Protein AF-A0A938UB90-F1 (afdb_monomer)

pLDDT: mean 94.39, std 7.4, range [37.78, 98.81]

Secondary structure (DSSP, 8-state):
----HHHHHHHHHHHHHHHHHHHHHHHHHHHHHTT------HHHHHHHHHHHHHHHHHHHHHHHHSHHHHHHHTTBHHHHHHHHHHIIIIIIHHHHHHHHHHHHHHHSEE--HHHHHHHHHHHHHHHHHHHHHHHHHHHTTPBSS-SS--GGGHHHHHHHHHHHHHHHHHHHHHHHHHHHHHHHSEE--S-TT---SGGGGS-SSPPTTS-SSPPP--S-TT-TT--

Mean predicted aligned error: 4.45 Å

Radius of gyration: 21.63 Å; Cα contacts (8 Å, |Δi|>4): 281; chains: 1; bounding box: 46×40×61 Å

Foldseek 3Di:
DPDDPVVLVVQLVVLVVVLVVVVVVLVVVVVVPVVDDDDPFLLVLLVVQLSVLLVVLSVLSNLCSDPVSVVQLPQALSCVLSVCSNCCSHVVSNVLSVLQVCLCQAQQFHFDRVLSVVLSVLLSQLSCQQRVLSNVRSVVRHGPPDPDDDPVSVVSNVSNVVSPVSNVVSVCSSVCRSVCRSPDGDGDFLAPPLFQDLSSVAGRHADPVNDPDDDDDPDDRPPSDDD

Sequence (227 aa):
SGQSDLASLIFSFLTFLVAVPSAIKVFNWVATLYKGSIEVEPPLLFSLTFIFLFSIGGLTGLFQGALALDVHLHDTYWIVGHFHYVIFGGTGFAIFGALHYWLPKMFGRMYRKKISYLAWAVIFVGFNTLYFPMLILGWEGMPRRYYDYLAPFHTLQLISTIGSWILIAGLILMFVNLFYSIFKGERVGDNPWGGATLEWQIPSPPIRENFEKIPTVTRGPYDYGCS

Solvent-accessible surface area (backbone atoms only — not comparable to full-atom values): 12039 Å² total; per-residue (Å²): 126,100,65,55,68,68,58,53,53,53,52,26,53,54,52,53,54,59,50,54,66,52,50,54,51,54,52,52,58,54,53,67,57,58,94,50,91,82,76,92,44,61,31,52,54,27,42,52,47,14,56,53,33,26,50,55,13,54,56,51,44,52,46,59,31,35,66,83,48,23,76,65,32,56,71,12,23,27,54,55,18,30,50,41,24,38,47,46,32,18,57,44,25,43,48,52,11,46,49,58,61,45,41,33,42,70,55,16,18,40,55,61,61,73,56,42,51,52,17,49,53,36,29,55,51,10,46,48,41,24,36,52,37,29,37,53,41,5,72,75,56,39,60,54,97,60,97,71,80,61,76,89,54,46,66,46,51,49,46,18,52,54,10,46,55,40,23,52,52,12,49,49,50,38,50,52,42,50,60,49,12,64,80,70,28,53,78,44,67,41,47,86,77,71,58,61,42,74,80,36,78,30,56,28,43,60,56,97,75,58,53,100,59,90,80,82,85,86,70,59,69,80,58,83,80,85,129

Structure (mmCIF, N/CA/C/O backbone):
data_AF-A0A938UB90-F1
#
_entry.id   AF-A0A938UB90-F1
#
loop_
_atom_site.group_PDB
_atom_site.id
_atom_site.type_symbol
_atom_site.label_atom_id
_atom_site.label_alt_id
_atom_site.label_comp_id
_atom_site.label_asym_id
_atom_site.label_entity_id
_atom_site.label_seq_id
_atom_site.pdbx_PDB_ins_code
_atom_site.Cartn_x
_atom_site.Cartn_y
_atom_site.Cartn_z
_atom_site.occupancy
_atom_site.B_iso_or_equiv
_atom_site.auth_seq_id
_atom_site.auth_comp_id
_atom_site.auth_asym_id
_atom_site.auth_atom_id
_atom_site.pdbx_PDB_model_num
ATOM 1 N N . SER A 1 1 ? 9.219 13.927 -24.952 1.00 59.47 1 SER A N 1
ATOM 2 C CA . SER A 1 1 ? 8.417 15.072 -25.444 1.00 59.47 1 SER A CA 1
ATOM 3 C C . SER A 1 1 ? 9.384 16.176 -25.849 1.00 59.47 1 SER A C 1
ATOM 5 O O . SER A 1 1 ? 10.405 16.308 -25.197 1.00 59.47 1 SER A O 1
ATOM 7 N N . GLY A 1 2 ? 9.142 16.927 -26.930 1.00 79.44 2 GLY A N 1
ATOM 8 C CA . GLY A 1 2 ? 10.068 17.965 -27.435 1.00 79.44 2 GLY A CA 1
ATOM 9 C C . GLY A 1 2 ? 10.162 19.230 -26.565 1.00 79.44 2 GLY A C 1
ATOM 10 O O . GLY A 1 2 ? 10.113 20.335 -27.092 1.00 79.44 2 GLY A O 1
ATOM 11 N N . GLN A 1 3 ? 10.197 19.078 -25.240 1.00 86.12 3 GLN A N 1
ATOM 12 C CA . GLN A 1 3 ? 10.371 20.171 -24.282 1.00 86.12 3 GLN A CA 1
ATOM 13 C C . GLN A 1 3 ? 11.854 20.538 -24.155 1.00 86.12 3 GLN A C 1
ATOM 15 O O . GLN A 1 3 ? 12.723 19.746 -24.506 1.00 86.12 3 GLN A O 1
ATOM 20 N N . SER A 1 4 ? 12.144 21.742 -23.656 1.00 92.75 4 SER A N 1
ATOM 21 C CA . SER A 1 4 ? 13.526 22.184 -23.461 1.00 92.75 4 SER A CA 1
ATOM 22 C C . SER A 1 4 ? 14.226 21.403 -22.344 1.00 92.75 4 SER A C 1
ATOM 24 O O . SER A 1 4 ? 13.598 20.969 -21.372 1.00 92.75 4 SER A O 1
ATOM 26 N N . ASP A 1 5 ? 15.549 21.285 -22.446 1.00 88.75 5 ASP A N 1
ATOM 27 C CA . ASP A 1 5 ? 16.372 20.614 -21.431 1.00 88.75 5 ASP A CA 1
ATOM 28 C C . ASP A 1 5 ? 16.233 21.282 -20.060 1.00 88.75 5 ASP A C 1
ATOM 30 O O . ASP A 1 5 ? 16.112 20.607 -19.040 1.00 88.75 5 ASP A O 1
ATOM 34 N N . LEU A 1 6 ? 16.160 22.618 -20.032 1.00 92.19 6 LEU A N 1
ATOM 35 C CA . LEU A 1 6 ? 15.956 23.378 -18.800 1.00 92.19 6 LEU A CA 1
ATOM 36 C C . LEU A 1 6 ? 14.627 23.020 -18.125 1.00 92.19 6 LEU A C 1
ATOM 38 O O . LEU A 1 6 ? 14.593 22.823 -16.912 1.00 92.19 6 LEU A O 1
ATOM 42 N N . ALA A 1 7 ? 13.540 22.915 -18.896 1.00 91.50 7 ALA A N 1
ATOM 43 C CA . ALA A 1 7 ? 12.250 22.509 -18.348 1.00 91.50 7 ALA A CA 1
ATOM 44 C C . ALA A 1 7 ? 12.331 21.088 -17.776 1.00 91.50 7 ALA A C 1
ATOM 46 O O . ALA A 1 7 ? 11.912 20.860 -16.642 1.00 91.50 7 ALA A O 1
ATOM 47 N N . SER A 1 8 ? 12.942 20.161 -18.516 1.00 88.62 8 SER A N 1
ATOM 48 C CA . SER A 1 8 ? 13.123 18.770 -18.084 1.00 88.62 8 SER A CA 1
ATOM 49 C C . SER A 1 8 ? 13.920 18.672 -16.778 1.00 88.62 8 SER A C 1
ATOM 51 O O . SER A 1 8 ? 13.525 17.941 -15.868 1.00 88.62 8 SER A O 1
ATOM 53 N N . LEU A 1 9 ? 14.995 19.454 -16.637 1.00 91.12 9 LEU A N 1
ATOM 54 C CA . LEU A 1 9 ? 15.796 19.524 -15.410 1.00 91.12 9 LEU A CA 1
ATOM 55 C C . LEU A 1 9 ? 15.000 20.077 -14.223 1.00 91.12 9 LEU A C 1
ATOM 57 O O . LEU A 1 9 ? 15.079 19.522 -13.126 1.00 91.12 9 LEU A O 1
ATOM 61 N N . ILE A 1 10 ? 14.210 21.135 -14.432 1.00 93.38 10 ILE A N 1
ATOM 62 C CA . ILE A 1 10 ? 13.365 21.716 -13.378 1.00 93.38 10 ILE A CA 1
ATOM 63 C C . ILE A 1 10 ? 12.321 20.698 -12.911 1.00 93.38 10 ILE A C 1
ATOM 65 O O . ILE A 1 10 ? 12.174 20.486 -11.707 1.00 93.38 10 ILE A O 1
ATOM 69 N N . PHE A 1 11 ? 11.620 20.040 -13.838 1.00 92.12 11 PHE A N 1
ATOM 70 C CA . PHE A 1 11 ? 10.627 19.027 -13.482 1.00 92.12 11 PHE A CA 1
ATOM 71 C C . PHE A 1 11 ? 11.261 17.837 -12.764 1.00 92.12 11 PHE A C 1
ATOM 73 O O . PHE A 1 11 ? 10.751 17.442 -11.719 1.00 92.12 11 PHE A O 1
ATOM 80 N N . SER A 1 12 ? 12.399 17.332 -13.249 1.00 91.81 12 SER A N 1
ATOM 81 C CA . SER A 1 12 ? 13.149 16.269 -12.570 1.00 91.81 12 SER A CA 1
ATOM 82 C C . SER A 1 12 ? 13.489 16.659 -11.129 1.00 91.81 12 SER A C 1
ATOM 84 O O . SER A 1 12 ? 13.161 15.924 -10.196 1.00 91.81 12 SER A O 1
ATOM 86 N N . PHE A 1 13 ? 14.052 17.854 -10.918 1.00 92.38 13 PHE A N 1
ATOM 87 C CA . PHE A 1 13 ? 14.392 18.345 -9.582 1.00 92.38 13 PHE A CA 1
ATOM 88 C C . PHE A 1 13 ? 13.170 18.419 -8.652 1.00 92.38 13 PHE A C 1
ATOM 90 O O . PHE A 1 13 ? 13.219 17.931 -7.519 1.00 92.38 13 PHE A O 1
ATOM 97 N N . LEU A 1 14 ? 12.056 18.980 -9.133 1.00 94.06 14 LEU A N 1
ATOM 98 C CA . LEU A 1 14 ? 10.811 19.058 -8.364 1.00 94.06 14 LEU A CA 1
ATOM 99 C C . LEU A 1 14 ? 10.261 17.666 -8.022 1.00 94.06 14 LEU A C 1
ATOM 101 O O . LEU A 1 14 ? 9.808 17.455 -6.896 1.00 94.06 14 LEU A O 1
ATOM 105 N N . THR A 1 15 ? 10.343 16.702 -8.942 1.00 91.88 15 THR A N 1
ATOM 106 C CA . THR A 1 15 ? 9.936 15.311 -8.700 1.00 91.88 15 THR A CA 1
ATOM 107 C C . THR A 1 15 ? 10.765 14.662 -7.591 1.00 91.88 15 THR A C 1
ATOM 109 O O . THR A 1 15 ? 10.195 14.025 -6.704 1.00 91.88 15 THR A O 1
ATOM 112 N N . PHE A 1 16 ? 12.085 14.870 -7.568 1.00 91.94 16 PHE A N 1
ATOM 113 C CA . PHE A 1 16 ? 12.930 14.384 -6.471 1.00 91.94 16 PHE A CA 1
ATOM 114 C C . PHE A 1 16 ? 12.581 15.034 -5.128 1.00 91.94 16 PHE A C 1
ATOM 116 O O . PHE A 1 16 ? 12.585 14.359 -4.097 1.00 91.94 16 PHE A O 1
ATOM 123 N N . LEU A 1 17 ? 12.223 16.320 -5.123 1.00 93.44 17 LEU A N 1
ATOM 124 C CA . LEU A 1 17 ? 11.866 17.034 -3.896 1.00 93.44 17 LEU A CA 1
ATOM 125 C C . LEU A 1 17 ? 10.623 16.436 -3.216 1.00 93.44 17 LEU A C 1
ATOM 127 O O . LEU A 1 17 ? 10.578 16.367 -1.989 1.00 93.44 17 LEU A O 1
ATOM 131 N N . VAL A 1 18 ? 9.656 15.915 -3.982 1.00 94.00 18 VAL A N 1
ATOM 132 C CA . VAL A 1 18 ? 8.460 15.227 -3.446 1.00 94.00 18 VAL A CA 1
ATOM 133 C C . VAL A 1 18 ? 8.817 13.977 -2.620 1.00 94.00 18 VAL A C 1
ATOM 135 O O . VAL A 1 18 ? 8.082 13.607 -1.693 1.00 94.00 18 VAL A O 1
ATOM 138 N N . ALA A 1 19 ? 9.960 13.342 -2.891 1.00 92.44 19 ALA A N 1
ATOM 139 C CA . ALA A 1 19 ? 10.403 12.169 -2.141 1.00 92.44 19 ALA A CA 1
ATOM 140 C C . ALA A 1 19 ? 10.785 12.506 -0.688 1.00 92.44 19 ALA A C 1
ATOM 142 O O . ALA A 1 19 ? 10.564 11.683 0.201 1.00 92.44 19 ALA A O 1
ATOM 143 N N . VAL A 1 20 ? 11.288 13.718 -0.414 1.00 94.31 20 VAL A N 1
ATOM 144 C CA . VAL A 1 20 ? 11.783 14.103 0.921 1.00 94.31 20 VAL A CA 1
ATOM 145 C C . VAL A 1 20 ? 10.656 14.158 1.967 1.00 94.31 20 VAL A C 1
ATOM 147 O O . VAL A 1 20 ? 10.754 13.440 2.967 1.00 94.31 20 VAL A O 1
ATOM 150 N N . PRO A 1 21 ? 9.543 14.900 1.771 1.00 95.44 21 PRO A N 1
ATOM 151 C CA . PRO A 1 21 ? 8.425 14.879 2.717 1.00 95.44 21 PRO A CA 1
ATOM 152 C C . PRO A 1 21 ? 7.799 13.490 2.879 1.00 95.44 21 PRO A C 1
ATOM 154 O O . PRO A 1 21 ? 7.331 13.140 3.963 1.00 95.44 21 PRO A O 1
ATOM 157 N N . SER A 1 22 ? 7.789 12.691 1.810 1.00 93.69 22 SER A N 1
ATOM 158 C CA . SER A 1 22 ? 7.247 11.330 1.831 1.00 93.69 22 SER A CA 1
ATOM 159 C C . SER A 1 22 ? 8.095 10.405 2.707 1.00 93.69 22 SER A C 1
ATOM 161 O O . SER A 1 22 ? 7.548 9.688 3.545 1.00 93.69 22 SER A O 1
ATOM 163 N N . ALA A 1 23 ? 9.423 10.483 2.591 1.00 93.31 23 ALA A N 1
ATOM 164 C CA . ALA A 1 23 ? 10.348 9.738 3.439 1.00 93.31 23 ALA A CA 1
ATOM 165 C C . ALA A 1 23 ? 10.205 10.127 4.919 1.00 93.31 23 ALA A C 1
ATOM 167 O O . ALA A 1 23 ? 10.127 9.247 5.773 1.00 93.31 23 ALA A O 1
ATOM 168 N N . ILE A 1 24 ? 10.081 11.427 5.225 1.00 96.62 24 ILE A N 1
ATOM 169 C CA . ILE A 1 24 ? 9.856 11.907 6.601 1.00 96.62 24 ILE A CA 1
ATOM 170 C C . ILE A 1 24 ? 8.602 11.261 7.209 1.00 96.62 24 ILE A C 1
ATOM 172 O O . ILE A 1 24 ? 8.643 10.797 8.347 1.00 96.62 24 ILE A O 1
ATOM 176 N N . LYS A 1 25 ? 7.496 11.172 6.454 1.00 94.88 25 LYS A N 1
ATOM 177 C CA . LYS A 1 25 ? 6.271 10.502 6.926 1.00 94.88 25 LYS A CA 1
ATOM 178 C C . LYS A 1 25 ? 6.501 9.020 7.219 1.00 94.88 25 LYS A C 1
ATOM 180 O O . LYS A 1 25 ? 6.105 8.557 8.285 1.00 94.88 25 LYS A O 1
ATOM 185 N N . VAL A 1 26 ? 7.177 8.305 6.317 1.00 95.06 26 VAL A N 1
ATOM 186 C CA . VAL A 1 26 ? 7.509 6.883 6.502 1.00 95.06 26 VAL A CA 1
ATOM 187 C C . VAL A 1 26 ? 8.342 6.667 7.765 1.00 95.06 26 VAL A C 1
ATOM 189 O O . VAL A 1 26 ? 7.988 5.821 8.586 1.00 95.06 26 VAL A O 1
ATOM 192 N N . PHE A 1 27 ? 9.391 7.465 7.974 1.00 95.19 27 PHE A N 1
ATOM 193 C CA . PHE A 1 27 ? 10.213 7.369 9.181 1.00 95.19 27 PHE A CA 1
ATOM 194 C C . PHE A 1 27 ? 9.435 7.710 10.450 1.00 95.19 27 PHE A C 1
ATOM 196 O O . PHE A 1 27 ? 9.586 7.007 11.445 1.00 95.19 27 PHE A O 1
ATOM 203 N N . ASN A 1 28 ? 8.566 8.722 10.415 1.00 96.31 28 ASN A N 1
ATOM 204 C CA . ASN A 1 28 ? 7.720 9.062 11.558 1.00 96.31 28 ASN A CA 1
ATOM 205 C C . ASN A 1 28 ? 6.774 7.910 11.930 1.00 96.31 28 ASN A C 1
ATOM 207 O O . ASN A 1 28 ? 6.676 7.581 13.109 1.00 96.31 28 ASN A O 1
ATOM 211 N N . TRP A 1 29 ? 6.130 7.255 10.956 1.00 95.19 29 TRP A N 1
ATOM 212 C CA . TRP A 1 29 ? 5.260 6.101 11.227 1.00 95.19 29 TRP A CA 1
ATOM 213 C C . TRP A 1 29 ? 6.028 4.911 11.807 1.00 95.19 29 TRP A C 1
ATOM 215 O O . TRP A 1 29 ? 5.565 4.288 12.760 1.00 95.19 29 TRP A O 1
ATOM 225 N N . VAL A 1 30 ? 7.219 4.613 11.278 1.00 94.75 30 VAL A N 1
ATOM 226 C CA . VAL A 1 30 ? 8.083 3.558 11.834 1.00 94.75 30 VAL A CA 1
ATOM 227 C C . VAL A 1 30 ? 8.541 3.922 13.250 1.00 94.75 30 VAL A C 1
ATOM 229 O O . VAL A 1 30 ? 8.522 3.073 14.140 1.00 94.75 30 VAL A O 1
ATOM 232 N N . ALA A 1 31 ? 8.890 5.187 13.493 1.00 94.81 31 ALA A N 1
ATOM 233 C CA . ALA A 1 31 ? 9.275 5.675 14.814 1.00 94.81 31 ALA A CA 1
ATOM 234 C C . ALA A 1 31 ? 8.125 5.592 15.831 1.00 94.81 31 ALA A C 1
ATOM 236 O O . ALA A 1 31 ? 8.387 5.312 16.996 1.00 94.81 31 ALA A O 1
ATOM 237 N N . THR A 1 32 ? 6.862 5.753 15.415 1.00 92.69 32 THR A N 1
ATOM 238 C CA . THR A 1 32 ? 5.693 5.539 16.292 1.00 92.69 32 THR A CA 1
ATOM 239 C C . THR A 1 32 ? 5.617 4.105 16.827 1.00 92.69 32 THR A C 1
ATOM 241 O O . THR A 1 32 ? 5.160 3.889 17.945 1.00 92.69 32 THR A O 1
ATOM 244 N N . LEU A 1 33 ? 6.078 3.119 16.054 1.00 93.38 33 LEU A N 1
ATOM 245 C CA . LEU A 1 33 ? 6.102 1.713 16.470 1.00 93.38 33 LEU A CA 1
ATOM 246 C C . LEU A 1 33 ? 7.333 1.373 17.325 1.00 93.38 33 LEU A C 1
ATOM 248 O O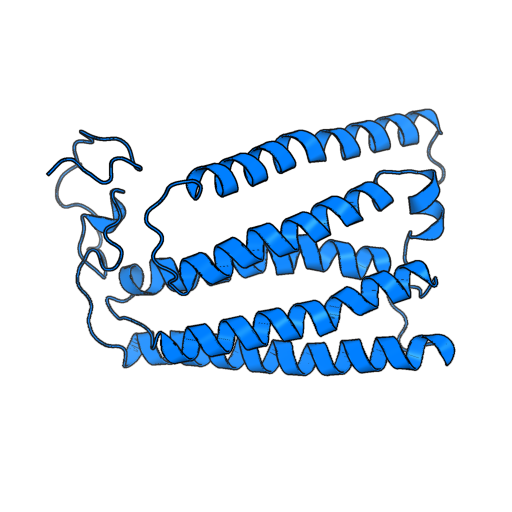 . LEU A 1 33 ? 7.340 0.374 18.047 1.00 93.38 33 LEU A O 1
ATOM 252 N N . TYR A 1 34 ? 8.390 2.184 17.253 1.00 93.38 34 TYR A N 1
ATOM 253 C CA . TYR A 1 34 ? 9.630 1.942 17.980 1.00 93.38 34 TYR A CA 1
ATOM 254 C C . TYR A 1 34 ? 9.415 2.057 19.494 1.00 93.38 34 TYR A C 1
ATOM 256 O O . TYR A 1 34 ? 8.936 3.072 19.989 1.00 93.38 34 TYR A O 1
ATOM 264 N N . LYS A 1 35 ? 9.802 1.008 20.235 1.00 91.69 35 LYS A N 1
ATOM 265 C CA . LYS A 1 35 ? 9.564 0.860 21.687 1.00 91.69 35 LYS A CA 1
ATOM 266 C C . LYS A 1 35 ? 8.078 0.865 22.096 1.00 91.69 35 LYS A C 1
ATOM 268 O O . LYS A 1 35 ? 7.784 1.023 23.278 1.00 91.69 35 LYS A O 1
ATOM 273 N N . GLY A 1 36 ? 7.154 0.667 21.154 1.00 88.38 36 GLY A N 1
ATOM 274 C CA . GLY A 1 36 ? 5.734 0.491 21.454 1.00 88.38 36 GLY A CA 1
ATOM 275 C C . GLY A 1 36 ? 5.405 -0.909 21.985 1.00 88.38 36 GLY A C 1
ATOM 276 O O . GLY A 1 36 ? 6.143 -1.867 21.753 1.00 88.38 36 GLY A O 1
ATOM 277 N N . SER A 1 37 ? 4.259 -1.036 22.659 1.00 90.38 37 SER A N 1
ATOM 278 C CA . SER A 1 37 ? 3.613 -2.329 22.914 1.00 90.38 37 SER A CA 1
ATOM 279 C C . SER A 1 37 ? 2.676 -2.631 21.748 1.00 90.38 37 SER A C 1
ATOM 281 O O . SER A 1 37 ? 1.655 -1.965 21.591 1.00 90.38 37 SER A O 1
ATOM 283 N N . ILE A 1 38 ? 3.056 -3.575 20.886 1.00 92.94 38 ILE A N 1
ATOM 284 C CA . ILE A 1 38 ? 2.403 -3.779 19.589 1.00 92.94 38 ILE A CA 1
ATOM 285 C C . ILE A 1 38 ? 1.461 -4.981 19.640 1.00 92.94 38 ILE A C 1
ATOM 287 O O . ILE A 1 38 ? 1.901 -6.119 19.805 1.00 92.94 38 ILE A O 1
ATOM 291 N N . GLU A 1 39 ? 0.178 -4.735 19.386 1.00 93.00 39 GLU A N 1
ATOM 292 C CA . GLU A 1 39 ? -0.792 -5.780 19.067 1.00 93.00 39 GLU A CA 1
ATOM 293 C C . GLU A 1 39 ? -0.870 -5.969 17.549 1.00 93.00 39 GLU A C 1
ATOM 295 O O . GLU A 1 39 ? -1.277 -5.075 16.802 1.00 93.00 39 GLU A O 1
ATOM 300 N N . VAL A 1 40 ? -0.455 -7.143 17.071 1.00 95.56 40 VAL A N 1
ATOM 301 C CA . VAL A 1 40 ? -0.385 -7.448 15.635 1.00 95.56 40 VAL A CA 1
ATOM 302 C C . VAL A 1 40 ? -1.749 -7.890 15.119 1.00 95.56 40 VAL A C 1
ATOM 304 O O . VAL A 1 40 ? -1.968 -9.053 14.802 1.00 95.56 40 VAL A O 1
ATOM 307 N N . GLU A 1 41 ? -2.672 -6.939 15.043 1.00 97.25 41 GLU A N 1
ATOM 308 C CA . GLU A 1 41 ? -4.018 -7.134 14.507 1.00 97.25 41 GLU A CA 1
ATOM 309 C C . GLU A 1 41 ? -4.082 -6.848 12.993 1.00 97.25 41 GLU A C 1
ATOM 311 O O . GLU A 1 41 ? -3.220 -6.144 12.453 1.00 97.25 41 GLU A O 1
ATOM 316 N N . PRO A 1 42 ? -5.106 -7.340 12.263 1.00 98.00 42 PRO A N 1
ATOM 317 C CA . PRO A 1 42 ? -5.194 -7.155 10.815 1.00 98.00 42 PRO A CA 1
ATOM 318 C C . PRO A 1 42 ? -5.060 -5.701 10.320 1.00 98.00 42 PRO A C 1
ATOM 320 O O . PRO A 1 42 ? -4.337 -5.505 9.343 1.00 98.00 42 PRO A O 1
ATOM 323 N N . PRO A 1 43 ? -5.644 -4.666 10.967 1.00 97.94 43 PRO A N 1
ATOM 324 C CA . PRO A 1 43 ? -5.448 -3.278 10.544 1.00 97.94 43 PRO A CA 1
ATOM 325 C C . PRO A 1 43 ? -3.974 -2.855 10.530 1.00 97.94 43 PRO A C 1
ATOM 327 O O . PRO A 1 43 ? -3.523 -2.191 9.590 1.00 97.94 43 PRO A O 1
ATOM 330 N N . LEU A 1 44 ? -3.207 -3.276 11.542 1.00 97.75 44 LEU A N 1
ATOM 331 C CA . LEU A 1 44 ? -1.782 -2.984 11.628 1.00 97.75 44 LEU A CA 1
ATOM 332 C C . LEU A 1 44 ? -1.005 -3.728 10.541 1.00 97.75 44 LEU A C 1
ATOM 334 O O . LEU A 1 44 ? -0.145 -3.127 9.909 1.00 97.75 44 LEU A O 1
ATOM 338 N N . LEU A 1 45 ? -1.323 -4.995 10.263 1.00 98.00 45 LEU A N 1
ATOM 339 C CA . LEU A 1 45 ? -0.649 -5.759 9.206 1.00 98.00 45 LEU A CA 1
ATOM 340 C C . LEU A 1 45 ? -0.805 -5.121 7.821 1.00 98.00 45 LEU A C 1
ATOM 342 O O . LEU A 1 45 ? 0.179 -4.983 7.088 1.00 98.00 45 LEU A O 1
ATOM 346 N N . PHE A 1 46 ? -2.015 -4.674 7.476 1.00 98.31 46 PHE A N 1
ATOM 347 C CA . PHE A 1 46 ? -2.245 -3.918 6.243 1.00 98.31 46 PHE A CA 1
ATOM 348 C C . PHE A 1 46 ? -1.491 -2.578 6.248 1.00 98.31 46 PHE A C 1
ATOM 350 O O . PHE A 1 46 ? -0.910 -2.216 5.229 1.00 98.31 46 PHE A O 1
ATOM 357 N N . SER A 1 47 ? -1.410 -1.890 7.392 1.00 97.81 47 SER A N 1
ATOM 358 C CA . SER A 1 47 ? -0.660 -0.629 7.533 1.00 97.81 47 SER A CA 1
ATOM 359 C C . SER A 1 47 ? 0.860 -0.814 7.407 1.00 97.81 47 SER A C 1
ATOM 361 O O . SER A 1 47 ? 1.537 -0.027 6.750 1.00 97.81 47 SER A O 1
ATOM 363 N N . LEU A 1 48 ? 1.415 -1.885 7.976 1.00 97.75 48 LEU A N 1
ATOM 364 C CA . LEU A 1 48 ? 2.826 -2.250 7.823 1.00 97.75 48 LEU A CA 1
ATOM 365 C C . LEU A 1 48 ? 3.147 -2.626 6.378 1.00 97.75 48 LEU A C 1
ATOM 367 O O . LEU A 1 48 ? 4.186 -2.247 5.842 1.00 97.75 48 LEU A O 1
ATOM 371 N N . THR A 1 49 ? 2.224 -3.334 5.730 1.00 98.19 49 THR A N 1
ATOM 372 C CA . THR A 1 49 ? 2.360 -3.690 4.317 1.00 98.19 49 THR A CA 1
ATOM 373 C C . THR A 1 49 ? 2.299 -2.457 3.426 1.00 98.19 49 THR A C 1
ATOM 375 O O . THR A 1 49 ? 3.108 -2.343 2.512 1.00 98.19 49 THR A O 1
ATOM 378 N N . PHE A 1 50 ? 1.412 -1.508 3.736 1.00 97.56 50 PHE A N 1
ATOM 379 C CA . PHE A 1 50 ? 1.401 -0.185 3.122 1.00 97.56 50 PHE A CA 1
ATOM 380 C C . PHE A 1 50 ? 2.784 0.471 3.213 1.00 97.56 50 PHE A C 1
ATOM 382 O O . PHE A 1 50 ? 3.346 0.821 2.180 1.00 97.56 50 PHE A O 1
ATOM 389 N N . ILE A 1 51 ? 3.369 0.578 4.414 1.00 97.31 51 ILE A N 1
ATOM 390 C CA . ILE A 1 51 ? 4.694 1.194 4.604 1.00 97.31 51 ILE A CA 1
ATOM 391 C C . ILE A 1 51 ? 5.752 0.487 3.746 1.00 97.31 51 ILE A C 1
ATOM 393 O O . ILE A 1 51 ? 6.540 1.144 3.061 1.00 97.31 51 ILE A O 1
ATOM 397 N N . PHE A 1 52 ? 5.754 -0.845 3.750 1.00 97.56 52 PHE A N 1
ATOM 398 C CA . PHE A 1 52 ? 6.715 -1.651 3.003 1.00 97.56 52 PHE A CA 1
ATOM 399 C C . PHE A 1 52 ? 6.583 -1.476 1.481 1.00 97.56 52 PHE A C 1
ATOM 401 O O . PHE A 1 52 ? 7.550 -1.111 0.810 1.00 97.56 52 PHE A O 1
ATOM 408 N N . LEU A 1 53 ? 5.386 -1.687 0.927 1.00 98.06 53 LEU A N 1
ATOM 409 C CA . LEU A 1 53 ? 5.144 -1.608 -0.517 1.00 98.06 53 LEU A CA 1
ATOM 410 C C . LEU A 1 53 ? 5.274 -0.175 -1.034 1.00 98.06 53 LEU A C 1
ATOM 412 O O . LEU A 1 53 ? 5.872 0.044 -2.088 1.00 98.06 53 LEU A O 1
ATOM 416 N N . PHE A 1 54 ? 4.786 0.808 -0.276 1.00 96.88 54 PHE A N 1
ATOM 417 C CA . PHE A 1 54 ? 4.938 2.217 -0.620 1.00 96.88 54 PHE A CA 1
ATOM 418 C C . PHE A 1 54 ? 6.411 2.638 -0.639 1.00 96.88 54 PHE A C 1
ATOM 420 O O . PHE A 1 54 ? 6.791 3.441 -1.483 1.00 96.88 54 PHE A O 1
ATOM 427 N N . SER A 1 55 ? 7.262 2.066 0.221 1.00 96.69 55 SER A N 1
ATOM 428 C CA . SER A 1 55 ? 8.708 2.332 0.194 1.00 96.69 55 SER A CA 1
ATOM 429 C C . SER A 1 55 ? 9.372 1.798 -1.081 1.00 96.69 55 SER A C 1
ATOM 431 O O . SER A 1 55 ? 10.182 2.499 -1.688 1.00 96.69 55 SER A O 1
ATOM 433 N N . ILE A 1 56 ? 8.985 0.603 -1.546 1.00 97.44 56 ILE A N 1
ATOM 434 C CA . ILE A 1 56 ? 9.434 0.057 -2.844 1.00 97.44 56 ILE A CA 1
ATOM 435 C C . ILE A 1 56 ? 8.923 0.934 -4.000 1.00 97.44 56 ILE A C 1
ATOM 437 O O . ILE A 1 56 ? 9.673 1.272 -4.920 1.00 97.44 56 ILE A O 1
ATOM 441 N N . GLY A 1 57 ? 7.658 1.355 -3.937 1.00 96.50 57 GLY A N 1
ATOM 442 C CA . GLY A 1 57 ? 7.064 2.289 -4.892 1.00 96.50 57 GLY A CA 1
ATOM 443 C C . GLY A 1 57 ? 7.811 3.624 -4.940 1.00 96.50 57 GLY A C 1
ATOM 444 O O . GLY A 1 57 ? 8.192 4.082 -6.011 1.00 96.50 57 GLY A O 1
ATOM 445 N N . GLY A 1 58 ? 8.107 4.214 -3.783 1.00 94.94 58 GLY A N 1
ATOM 446 C CA . GLY A 1 58 ? 8.881 5.449 -3.673 1.00 94.94 58 GLY A CA 1
ATOM 447 C C . GLY A 1 58 ? 10.275 5.313 -4.280 1.00 94.94 58 GLY A C 1
ATOM 448 O O . GLY A 1 58 ? 10.672 6.159 -5.078 1.00 94.94 58 GLY A O 1
ATOM 449 N N . LEU A 1 59 ? 10.982 4.217 -3.980 1.00 94.88 59 LEU A N 1
ATOM 450 C CA . LEU A 1 59 ? 12.307 3.942 -4.540 1.00 94.88 59 LEU A CA 1
ATOM 451 C C . LEU A 1 59 ? 12.271 3.821 -6.069 1.00 94.88 59 LEU A C 1
ATOM 453 O O . LEU A 1 59 ? 13.062 4.463 -6.752 1.00 94.88 59 LEU A O 1
ATOM 457 N N . THR A 1 60 ? 11.335 3.045 -6.619 1.00 96.25 60 THR A N 1
ATOM 458 C CA . THR A 1 60 ? 11.189 2.881 -8.080 1.00 96.25 60 THR A CA 1
ATOM 459 C C . THR A 1 60 ? 10.759 4.173 -8.784 1.00 96.25 60 THR A C 1
ATOM 461 O O . THR A 1 60 ? 11.093 4.377 -9.951 1.00 96.25 60 THR A O 1
ATOM 464 N N . GLY A 1 61 ? 10.087 5.085 -8.074 1.00 94.00 61 GLY A N 1
ATOM 465 C CA . GLY A 1 61 ? 9.720 6.408 -8.586 1.00 94.00 61 GLY A CA 1
ATOM 466 C C . GLY A 1 61 ? 10.919 7.328 -8.797 1.00 94.00 61 GLY A C 1
ATOM 467 O O . GLY A 1 61 ? 10.926 8.117 -9.739 1.00 94.00 61 GLY A O 1
ATOM 468 N N . LEU A 1 62 ? 11.979 7.181 -7.995 1.00 93.75 62 LEU A N 1
ATOM 469 C CA . LEU A 1 62 ? 13.222 7.941 -8.179 1.00 93.75 62 LEU A CA 1
ATOM 470 C C . LEU A 1 62 ? 13.880 7.649 -9.534 1.00 93.75 62 LEU A C 1
ATOM 472 O O . LEU A 1 62 ? 14.474 8.541 -10.132 1.00 93.75 62 LEU A O 1
ATOM 476 N N . PHE A 1 63 ? 13.727 6.426 -10.050 1.00 93.81 63 PHE A N 1
ATOM 477 C CA . PHE A 1 63 ? 14.238 6.045 -11.368 1.00 93.81 63 PHE A CA 1
ATOM 478 C C . PHE A 1 63 ? 13.490 6.786 -12.483 1.00 93.81 63 PHE A C 1
ATOM 480 O O . PHE A 1 63 ? 14.107 7.180 -13.461 1.00 93.81 63 PHE A O 1
ATOM 487 N N . GLN A 1 64 ? 12.188 7.035 -12.317 1.00 91.12 64 GLN A N 1
ATOM 488 C CA . GLN A 1 64 ? 11.387 7.822 -13.268 1.00 91.12 64 GLN A CA 1
ATOM 489 C C . GLN A 1 64 ? 11.637 9.329 -13.124 1.00 91.12 64 GLN A C 1
ATOM 491 O O . GLN A 1 64 ? 11.533 10.079 -14.087 1.00 91.12 64 GLN A O 1
ATOM 496 N N . GLY A 1 65 ? 12.005 9.791 -11.924 1.00 89.56 65 GLY A N 1
ATOM 497 C CA . GLY A 1 65 ? 12.449 11.170 -11.708 1.00 89.56 65 GLY A CA 1
ATOM 498 C C . GLY A 1 65 ? 13.805 11.471 -12.355 1.00 89.56 65 GLY A C 1
ATOM 499 O O . GLY A 1 65 ? 14.080 12.620 -12.702 1.00 89.56 65 GLY A O 1
ATOM 500 N N . ALA A 1 66 ? 14.653 10.456 -12.544 1.00 93.31 66 ALA A N 1
ATOM 501 C CA . ALA A 1 66 ? 15.950 10.580 -13.199 1.00 93.31 66 ALA A CA 1
ATOM 502 C C . ALA A 1 66 ? 15.800 10.561 -14.727 1.00 93.31 66 ALA A C 1
ATOM 504 O O . ALA A 1 66 ? 15.594 9.504 -15.318 1.00 93.31 66 ALA A O 1
ATOM 505 N N . LEU A 1 67 ? 16.001 11.712 -15.379 1.00 89.12 67 LEU A N 1
ATOM 506 C CA . LEU A 1 67 ? 15.829 11.873 -16.834 1.00 89.12 67 LEU A CA 1
ATOM 507 C C . LEU A 1 67 ? 16.545 10.799 -17.668 1.00 89.12 67 LEU A C 1
ATOM 509 O O . LEU A 1 67 ? 15.966 10.262 -18.605 1.00 89.12 67 LEU A O 1
ATOM 513 N N . ALA A 1 68 ? 17.789 10.459 -17.317 1.00 90.50 68 ALA A N 1
ATOM 514 C CA . ALA A 1 68 ? 18.576 9.470 -18.056 1.00 90.50 68 ALA A CA 1
ATOM 515 C C . ALA A 1 68 ? 17.973 8.056 -17.998 1.00 90.50 68 ALA A C 1
ATOM 517 O O . ALA A 1 68 ? 18.085 7.301 -18.959 1.00 90.50 68 ALA A O 1
ATOM 518 N N . LEU A 1 69 ? 17.337 7.702 -16.879 1.00 92.50 69 LEU A N 1
ATOM 519 C CA . LEU A 1 69 ? 16.695 6.402 -16.699 1.00 92.50 69 LEU A CA 1
ATOM 520 C C . LEU A 1 69 ? 15.273 6.402 -17.259 1.00 92.50 69 LEU A C 1
ATOM 522 O O . LEU A 1 69 ? 14.873 5.407 -17.862 1.00 92.50 69 LEU A O 1
ATOM 526 N N . ASP A 1 70 ? 14.536 7.509 -17.124 1.00 91.69 70 ASP A N 1
ATOM 527 C CA . ASP A 1 70 ? 13.189 7.621 -17.687 1.00 91.69 70 ASP A CA 1
ATOM 528 C C . ASP A 1 70 ? 13.215 7.394 -19.198 1.00 91.69 70 ASP A C 1
ATOM 530 O O . ASP A 1 70 ? 12.402 6.632 -19.687 1.00 91.69 70 ASP A O 1
ATOM 534 N N . VAL A 1 71 ? 14.213 7.887 -19.941 1.00 91.12 71 VAL A N 1
ATOM 535 C CA . VAL A 1 71 ? 14.325 7.615 -21.393 1.00 91.12 71 VAL A CA 1
ATOM 536 C C . VAL A 1 71 ? 14.278 6.115 -21.737 1.00 91.12 71 VAL A C 1
ATOM 538 O O . VAL A 1 71 ? 13.731 5.749 -22.776 1.00 91.12 71 VAL A O 1
ATOM 541 N N . HIS A 1 72 ? 14.823 5.243 -20.885 1.00 92.94 72 HIS A N 1
ATOM 542 C CA . HIS A 1 72 ? 14.803 3.791 -21.094 1.00 92.94 72 HIS A CA 1
ATOM 543 C C . HIS A 1 72 ? 13.572 3.100 -20.507 1.00 92.94 72 HIS A C 1
ATOM 545 O O . HIS A 1 72 ? 13.122 2.088 -21.039 1.00 92.94 72 HIS A O 1
ATOM 551 N N . LEU A 1 73 ? 13.040 3.624 -19.406 1.00 96.12 73 LEU A N 1
ATOM 552 C CA . LEU A 1 73 ? 11.945 3.007 -18.656 1.00 96.12 73 LEU A CA 1
ATOM 553 C C . LEU A 1 73 ? 10.572 3.584 -19.033 1.00 96.12 73 LEU A C 1
ATOM 555 O O . LEU A 1 73 ? 9.536 3.052 -18.621 1.00 96.12 73 LEU A O 1
ATOM 559 N N . HIS A 1 74 ? 10.551 4.661 -19.818 1.00 95.75 74 HIS A N 1
ATOM 560 C CA . HIS A 1 74 ? 9.331 5.309 -20.253 1.00 95.75 74 HIS A CA 1
ATOM 561 C C . HIS A 1 74 ? 8.503 4.362 -21.113 1.00 95.75 74 HIS A C 1
ATOM 563 O O . HIS A 1 74 ? 9.023 3.643 -21.961 1.00 95.75 74 HIS A O 1
ATOM 569 N N . ASP A 1 75 ? 7.189 4.372 -20.902 1.00 95.25 75 ASP A N 1
ATOM 570 C CA . ASP A 1 75 ? 6.247 3.499 -21.606 1.00 95.25 75 ASP A CA 1
ATOM 571 C C . ASP A 1 75 ? 6.553 1.988 -21.523 1.00 95.25 75 ASP A C 1
ATOM 573 O O . ASP A 1 75 ? 5.972 1.194 -22.267 1.00 95.25 75 ASP A O 1
ATOM 577 N N . THR A 1 76 ? 7.363 1.546 -20.557 1.00 97.81 76 THR A N 1
ATOM 578 C CA . THR A 1 76 ? 7.556 0.120 -20.272 1.00 97.81 76 THR A CA 1
ATOM 579 C C . THR A 1 76 ? 6.701 -0.348 -19.097 1.00 97.81 76 THR A C 1
ATOM 581 O O . THR A 1 76 ? 6.023 0.429 -18.406 1.00 97.81 76 THR A O 1
ATOM 584 N N . TYR A 1 77 ? 6.736 -1.654 -18.842 1.00 97.81 77 TYR A N 1
ATOM 585 C CA . TYR A 1 77 ? 6.157 -2.261 -17.646 1.00 97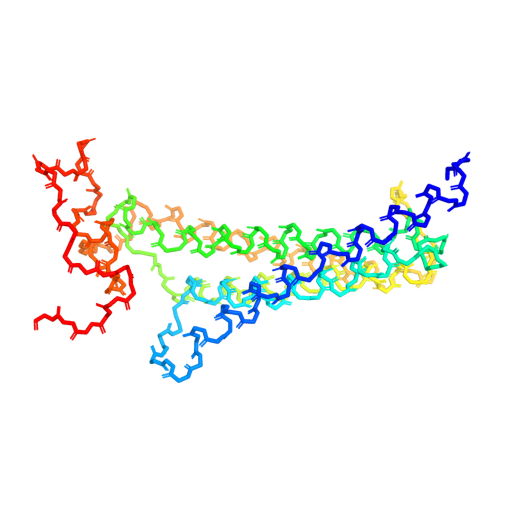.81 77 TYR A CA 1
ATOM 586 C C . TYR A 1 77 ? 6.749 -1.713 -16.330 1.00 97.81 77 TYR A C 1
ATOM 588 O O . TYR A 1 77 ? 6.122 -1.880 -15.283 1.00 97.81 77 TYR A O 1
ATOM 596 N N . TRP A 1 78 ? 7.862 -0.964 -16.361 1.00 98.19 78 TRP A N 1
ATOM 597 C CA . TRP A 1 78 ? 8.439 -0.314 -15.178 1.00 98.19 78 TRP A CA 1
ATOM 598 C C . TRP A 1 78 ? 7.464 0.702 -14.587 1.00 98.19 78 TRP A C 1
ATOM 600 O O . TRP A 1 78 ? 7.209 0.695 -13.381 1.00 98.19 78 TRP A O 1
ATOM 610 N N . ILE A 1 79 ? 6.850 1.527 -15.446 1.00 97.50 79 ILE A N 1
ATOM 611 C CA . ILE A 1 79 ? 5.822 2.488 -15.028 1.00 97.50 79 ILE A CA 1
ATOM 612 C C . ILE A 1 79 ? 4.625 1.757 -14.424 1.00 97.50 79 ILE A C 1
ATOM 614 O O . ILE A 1 79 ? 4.081 2.196 -13.411 1.00 97.50 79 ILE A O 1
ATOM 618 N N . VAL A 1 80 ? 4.222 0.636 -15.028 1.00 97.75 80 VAL A N 1
ATOM 619 C CA . VAL A 1 80 ? 3.093 -0.168 -14.546 1.00 97.75 80 VAL A CA 1
ATOM 620 C C . VAL A 1 80 ? 3.396 -0.718 -13.153 1.00 97.75 80 VAL A C 1
ATOM 622 O O . VAL A 1 80 ? 2.601 -0.493 -12.242 1.00 97.75 80 VAL A O 1
ATOM 625 N N . GLY A 1 81 ? 4.546 -1.368 -12.962 1.00 97.81 81 GLY A N 1
ATOM 626 C CA . GLY A 1 81 ? 4.971 -1.892 -11.664 1.00 97.81 81 GLY A CA 1
ATOM 627 C C . GLY A 1 81 ? 5.052 -0.791 -10.605 1.00 97.81 81 GLY A C 1
ATOM 628 O O . GLY A 1 81 ? 4.369 -0.875 -9.585 1.00 97.81 81 GLY A O 1
ATOM 629 N N . HIS A 1 82 ? 5.802 0.281 -10.876 1.00 97.81 82 HIS A N 1
ATOM 630 C CA . HIS A 1 82 ? 5.952 1.422 -9.967 1.00 97.81 82 HIS A CA 1
ATOM 631 C C . HIS A 1 82 ? 4.600 1.987 -9.512 1.00 97.81 82 HIS A C 1
ATOM 633 O O . HIS A 1 82 ? 4.331 2.085 -8.312 1.00 97.81 82 HIS A O 1
ATOM 639 N N . PHE A 1 83 ? 3.728 2.325 -10.467 1.00 97.31 83 PHE A N 1
ATOM 640 C CA . PHE A 1 83 ? 2.442 2.944 -10.165 1.00 97.31 83 PHE A CA 1
ATOM 641 C C . PHE A 1 83 ? 1.563 2.035 -9.303 1.00 97.31 83 PHE A C 1
ATOM 643 O O . PHE A 1 83 ? 0.918 2.509 -8.368 1.00 97.31 83 PHE A O 1
ATOM 650 N N . HIS A 1 84 ? 1.566 0.724 -9.556 1.00 98.31 84 HIS A N 1
ATOM 651 C CA . HIS A 1 84 ? 0.795 -0.213 -8.742 1.00 98.31 84 HIS A CA 1
ATOM 652 C C . HIS A 1 84 ? 1.390 -0.405 -7.344 1.00 98.31 84 HIS A C 1
ATOM 654 O O . HIS A 1 84 ? 0.613 -0.509 -6.395 1.00 98.31 84 HIS A O 1
ATOM 660 N N . TYR A 1 85 ? 2.716 -0.365 -7.169 1.00 98.25 85 TYR A N 1
ATOM 661 C CA . TYR A 1 85 ? 3.340 -0.323 -5.837 1.00 98.25 85 TYR A CA 1
ATOM 662 C C . TYR A 1 85 ? 2.926 0.921 -5.038 1.00 98.25 85 TYR A C 1
ATOM 664 O O . TYR A 1 85 ? 2.659 0.812 -3.842 1.00 98.25 85 TYR A O 1
ATOM 672 N N . VAL A 1 86 ? 2.802 2.085 -5.684 1.00 96.75 86 VAL A N 1
ATOM 673 C CA . VAL A 1 86 ? 2.416 3.338 -5.011 1.00 96.75 86 VAL A CA 1
ATOM 674 C C . VAL A 1 86 ? 0.909 3.436 -4.760 1.00 96.75 86 VAL A C 1
ATOM 676 O O . VAL A 1 86 ? 0.497 3.780 -3.656 1.00 96.75 86 VAL A O 1
ATOM 679 N N . ILE A 1 87 ? 0.062 3.144 -5.749 1.00 96.06 87 ILE A N 1
ATOM 680 C CA . ILE A 1 87 ? -1.391 3.337 -5.626 1.00 96.06 87 ILE A CA 1
ATOM 681 C C . ILE A 1 87 ? -2.063 2.131 -4.986 1.00 96.06 87 ILE A C 1
ATOM 683 O O . ILE A 1 87 ? -2.748 2.272 -3.976 1.00 96.06 87 ILE A O 1
ATOM 687 N N . PHE A 1 88 ? -1.878 0.936 -5.544 1.00 95.38 88 PHE A N 1
ATOM 688 C CA . PHE A 1 88 ? -2.520 -0.252 -4.990 1.00 95.38 88 PHE A CA 1
ATOM 689 C C . PHE A 1 88 ? -1.781 -0.719 -3.731 1.00 95.38 88 PHE A C 1
ATOM 691 O O . PHE A 1 88 ? -2.407 -0.874 -2.686 1.00 95.38 88 PHE A O 1
ATOM 698 N N . GLY A 1 89 ? -0.455 -0.871 -3.807 1.00 92.81 89 GLY A N 1
ATOM 699 C CA . GLY A 1 89 ? 0.408 -1.213 -2.674 1.00 92.81 89 GLY A CA 1
ATOM 700 C C . GLY A 1 89 ? 0.401 -0.151 -1.572 1.00 92.81 89 GLY A C 1
ATOM 701 O O . GLY A 1 89 ? 0.482 -0.492 -0.395 1.00 92.81 89 GLY A O 1
ATOM 702 N N . GLY A 1 90 ? 0.235 1.121 -1.945 1.00 93.38 90 GLY A N 1
ATOM 703 C CA . GLY A 1 90 ? 0.076 2.225 -1.011 1.00 93.38 90 GLY A CA 1
ATOM 704 C C . GLY A 1 90 ? -1.381 2.421 -0.571 1.00 93.38 90 GLY A C 1
ATOM 705 O O . GLY A 1 90 ? -1.859 1.832 0.401 1.00 93.38 90 GLY A O 1
ATOM 706 N N . THR A 1 91 ? -2.110 3.270 -1.296 1.00 94.25 91 THR A N 1
ATOM 707 C CA . THR A 1 91 ? -3.496 3.650 -0.971 1.00 94.25 91 THR A CA 1
ATOM 708 C C . THR A 1 91 ? -4.433 2.448 -0.816 1.00 94.25 91 THR A C 1
ATOM 710 O O . THR A 1 91 ? -5.252 2.443 0.100 1.00 94.25 91 THR A O 1
ATOM 713 N N . GLY A 1 92 ? -4.307 1.413 -1.650 1.00 97.31 92 GLY A N 1
ATOM 714 C CA . GLY A 1 92 ? -5.138 0.207 -1.556 1.00 97.31 92 GLY A CA 1
ATOM 715 C C . GLY A 1 92 ? -4.980 -0.521 -0.218 1.00 97.31 92 GLY A C 1
ATOM 716 O O . GLY A 1 92 ? -5.970 -0.745 0.478 1.00 97.31 92 GLY A O 1
ATOM 717 N N . PHE A 1 93 ? -3.747 -0.818 0.204 1.00 98.06 93 PHE A N 1
ATOM 718 C CA . PHE A 1 93 ? -3.498 -1.453 1.506 1.00 98.06 93 PHE A CA 1
ATOM 719 C C . PHE A 1 93 ? -3.877 -0.553 2.685 1.00 98.06 93 PHE A C 1
ATOM 721 O O . PHE A 1 93 ? -4.409 -1.057 3.675 1.00 98.06 93 PHE A O 1
ATOM 728 N N . ALA A 1 94 ? -3.690 0.766 2.576 1.00 97.31 94 ALA A N 1
ATOM 729 C CA . ALA A 1 94 ? -4.174 1.703 3.590 1.00 97.31 94 ALA A CA 1
ATOM 730 C C . ALA A 1 94 ? -5.708 1.640 3.734 1.00 97.31 94 ALA A C 1
ATOM 732 O O . ALA A 1 94 ? -6.220 1.584 4.852 1.00 97.31 94 ALA A O 1
ATOM 733 N N . ILE A 1 95 ? -6.445 1.562 2.618 1.00 98.31 95 ILE A N 1
ATOM 734 C CA . ILE A 1 95 ? -7.902 1.363 2.620 1.00 98.31 95 ILE A CA 1
ATOM 735 C C . ILE A 1 95 ? -8.267 0.005 3.227 1.00 98.31 95 ILE A C 1
ATOM 737 O O . ILE A 1 95 ? -9.210 -0.075 4.008 1.00 98.31 95 ILE A O 1
ATOM 741 N N . PHE A 1 96 ? -7.532 -1.067 2.930 1.00 98.50 96 PHE A N 1
ATOM 742 C CA . PHE A 1 96 ? -7.804 -2.373 3.539 1.00 98.50 96 PHE A CA 1
ATOM 743 C C . PHE A 1 96 ? -7.592 -2.346 5.055 1.00 98.50 96 PHE A C 1
ATOM 745 O O . PHE A 1 96 ? -8.434 -2.862 5.792 1.00 98.50 96 PHE A O 1
ATOM 752 N N . GLY A 1 97 ? -6.533 -1.690 5.534 1.00 98.44 97 GLY A N 1
ATOM 753 C CA . GLY A 1 97 ? -6.318 -1.449 6.962 1.00 98.44 97 GLY A CA 1
ATOM 754 C C . GLY A 1 97 ? -7.459 -0.644 7.584 1.00 98.44 97 GLY A C 1
ATOM 755 O O . GLY A 1 97 ? -8.016 -1.060 8.599 1.00 98.44 97 GLY A O 1
ATOM 756 N N . ALA A 1 98 ? -7.877 0.439 6.926 1.00 98.31 98 ALA A N 1
ATOM 757 C CA . ALA A 1 98 ? -9.000 1.281 7.333 1.00 98.31 98 ALA A CA 1
ATOM 758 C C . ALA A 1 98 ? -10.327 0.510 7.422 1.00 98.31 98 ALA A C 1
ATOM 760 O O . ALA A 1 98 ? -11.053 0.639 8.407 1.00 98.31 98 ALA A O 1
ATOM 761 N N . LEU A 1 99 ? -10.635 -0.330 6.428 1.00 98.38 99 LEU A N 1
ATOM 762 C CA . LEU A 1 99 ? -11.835 -1.167 6.431 1.00 98.38 99 LEU A CA 1
ATOM 763 C C . LEU A 1 99 ? -11.846 -2.104 7.639 1.00 98.38 99 LEU A C 1
ATOM 765 O O . LEU A 1 99 ? -12.865 -2.207 8.314 1.00 98.38 99 LEU A O 1
ATOM 769 N N . HIS A 1 100 ? -10.721 -2.747 7.957 1.00 98.50 100 HIS A N 1
ATOM 770 C CA . HIS A 1 100 ? -10.633 -3.595 9.147 1.00 98.50 100 HIS A CA 1
ATOM 771 C C . HIS A 1 100 ? -10.700 -2.770 10.442 1.00 98.50 100 HIS A C 1
ATOM 773 O O . HIS A 1 100 ? -11.357 -3.181 11.394 1.00 98.50 100 HIS A O 1
ATOM 779 N N . TYR A 1 101 ? -10.077 -1.593 10.486 1.00 98.19 101 TYR A N 1
ATOM 780 C CA . TYR A 1 101 ? -10.076 -0.748 11.680 1.00 98.19 101 TYR A CA 1
ATOM 781 C C . TYR A 1 101 ? -11.478 -0.223 12.019 1.00 98.19 101 TYR A C 1
ATOM 783 O O . TYR A 1 101 ? -11.922 -0.337 13.161 1.00 98.19 101 TYR A O 1
ATOM 791 N N . TRP A 1 102 ? -12.211 0.292 11.027 1.00 98.31 102 TRP A N 1
ATOM 792 C CA . TRP A 1 102 ? -13.495 0.963 11.246 1.00 98.31 102 TRP A CA 1
ATOM 793 C C . TRP A 1 102 ? -14.736 0.096 11.010 1.00 98.31 102 TRP A C 1
ATOM 795 O O . TRP A 1 102 ? -15.822 0.520 11.403 1.00 98.31 102 TRP A O 1
ATOM 805 N N . LEU A 1 103 ? -14.643 -1.117 10.448 1.00 98.12 103 LEU A N 1
ATOM 806 C CA . LEU A 1 103 ? -15.816 -2.003 10.319 1.00 98.12 103 LEU A CA 1
ATOM 807 C C . LEU A 1 103 ? -16.533 -2.240 11.663 1.00 98.12 103 LEU A C 1
ATOM 809 O O . LEU A 1 103 ? -17.755 -2.065 11.698 1.00 98.12 103 LEU A O 1
ATOM 813 N N . PRO A 1 104 ? -15.833 -2.544 12.777 1.00 97.62 104 PRO A N 1
ATOM 814 C CA . PRO A 1 104 ? -16.463 -2.661 14.091 1.00 97.62 104 PRO A CA 1
ATOM 815 C C . PRO A 1 104 ? -17.238 -1.416 14.511 1.00 97.62 104 PRO A C 1
ATOM 817 O O . PRO A 1 104 ? -18.336 -1.536 15.044 1.00 97.62 104 PRO A O 1
ATOM 820 N N . LYS A 1 105 ? -16.700 -0.227 14.216 1.00 97.56 105 LYS A N 1
ATOM 821 C CA . LYS A 1 105 ? -17.360 1.047 14.505 1.00 97.56 105 LYS A CA 1
ATOM 822 C C . LYS A 1 105 ? -18.601 1.237 13.641 1.00 97.56 105 LYS A C 1
ATOM 824 O O . LYS A 1 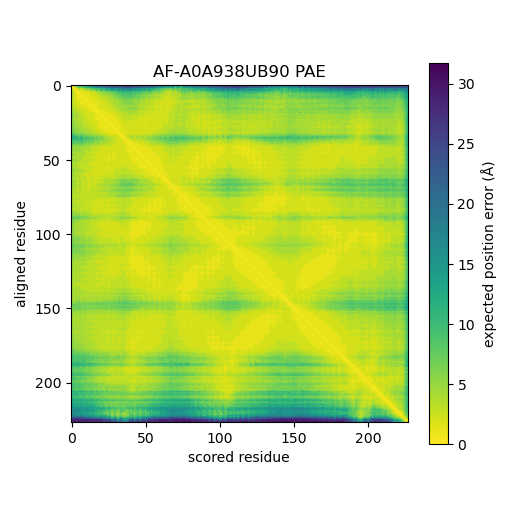105 ? -19.643 1.596 14.163 1.00 97.56 105 LYS A O 1
ATOM 829 N N . MET A 1 106 ? -18.519 0.962 12.341 1.00 97.12 106 MET A N 1
ATOM 830 C CA . MET A 1 106 ? -19.630 1.180 11.406 1.00 97.12 106 MET A CA 1
ATOM 831 C C . MET A 1 106 ? -20.801 0.209 11.608 1.00 97.12 106 MET A C 1
ATOM 833 O O . MET A 1 106 ? -21.943 0.588 11.367 1.00 97.12 106 MET A O 1
ATOM 837 N N . PHE A 1 107 ? -20.537 -1.032 12.032 1.00 97.12 107 PHE A N 1
ATOM 838 C CA . PHE A 1 107 ? -21.556 -2.093 12.052 1.00 97.12 107 PHE A CA 1
ATOM 839 C C . PHE A 1 107 ? -21.768 -2.754 13.421 1.00 97.12 107 PHE A C 1
ATOM 841 O O . PHE A 1 107 ? -22.624 -3.632 13.540 1.00 97.12 107 PHE A O 1
ATOM 848 N N . GLY A 1 108 ? -21.001 -2.382 14.451 1.00 97.00 108 GLY A N 1
ATOM 849 C CA . GLY A 1 108 ? -21.102 -2.978 15.790 1.00 97.00 108 GLY A CA 1
ATOM 850 C C . GLY A 1 108 ? -20.742 -4.466 15.835 1.00 97.00 108 GLY A C 1
ATOM 851 O O . GLY A 1 108 ? -21.159 -5.184 16.748 1.00 97.00 108 GLY A O 1
ATOM 852 N N . ARG A 1 109 ? -20.008 -4.963 14.830 1.00 97.50 109 ARG A N 1
ATOM 853 C CA . ARG A 1 109 ? -19.654 -6.380 14.691 1.00 97.50 109 ARG A CA 1
ATOM 854 C C . ARG A 1 109 ? -18.197 -6.581 14.318 1.00 97.50 109 ARG A C 1
ATOM 856 O O . ARG A 1 109 ? -17.635 -5.818 13.540 1.00 97.50 109 ARG A O 1
ATOM 863 N N . MET A 1 110 ? -17.607 -7.650 14.839 1.00 97.88 110 MET A N 1
ATOM 864 C CA . MET A 1 110 ? -16.225 -8.028 14.570 1.00 97.88 110 MET A CA 1
ATOM 865 C C . MET A 1 110 ? -16.137 -9.078 13.459 1.00 97.88 110 MET A C 1
ATOM 867 O O . MET A 1 110 ? -16.948 -10.007 13.385 1.00 97.88 110 MET A O 1
ATOM 871 N N . TYR A 1 111 ? -15.124 -8.943 12.602 1.00 98.06 111 TYR A N 1
ATOM 872 C CA . TYR A 1 111 ? -14.799 -9.941 11.588 1.00 98.06 111 TYR A CA 1
ATOM 873 C C . TYR A 1 111 ? -13.970 -11.094 12.153 1.00 98.06 111 TYR A C 1
ATOM 875 O O . TYR A 1 111 ? -13.324 -10.992 13.197 1.00 98.06 111 TYR A O 1
ATOM 883 N N . ARG A 1 112 ? -13.935 -12.223 11.437 1.00 98.00 112 ARG A N 1
ATOM 884 C CA . ARG A 1 112 ? -13.118 -13.371 11.853 1.00 98.00 112 ARG A CA 1
ATOM 885 C C . ARG A 1 112 ? -11.638 -13.066 11.623 1.00 98.00 112 ARG A C 1
ATOM 887 O O . ARG A 1 112 ? -11.155 -13.182 10.495 1.00 98.00 112 ARG A O 1
ATOM 894 N N . LYS A 1 113 ? -10.909 -12.729 12.692 1.00 97.31 113 LYS A N 1
ATOM 895 C CA . LYS A 1 113 ? -9.480 -12.358 12.645 1.00 97.31 113 LYS A CA 1
ATOM 896 C C . LYS A 1 113 ? -8.609 -13.391 11.918 1.00 97.31 113 LYS A C 1
ATOM 898 O O . LYS A 1 113 ? -7.833 -13.019 11.049 1.00 97.31 113 LYS A O 1
ATOM 903 N N . LYS A 1 114 ? -8.808 -14.692 12.182 1.00 97.88 114 LYS A N 1
ATOM 904 C CA . LYS A 1 114 ? -8.073 -15.791 11.511 1.00 97.88 114 LYS A CA 1
ATOM 905 C C . LYS A 1 114 ? -8.171 -15.735 9.982 1.00 97.88 114 LYS A C 1
ATOM 907 O O . LYS A 1 114 ? -7.177 -15.955 9.300 1.00 97.88 114 LYS A O 1
ATOM 912 N N . ILE A 1 115 ? -9.355 -15.420 9.454 1.00 98.25 115 ILE A N 1
ATOM 913 C CA . ILE A 1 115 ? -9.573 -15.315 8.007 1.00 98.25 115 ILE A CA 1
ATOM 914 C C . ILE A 1 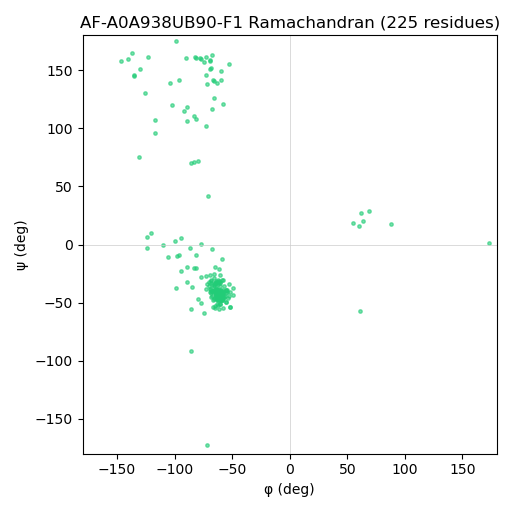115 ? -8.917 -14.044 7.464 1.00 98.25 115 ILE A C 1
ATOM 916 O O . ILE A 1 115 ? -8.311 -14.094 6.402 1.00 98.25 115 ILE A O 1
ATOM 920 N N . SER A 1 116 ? -8.967 -12.931 8.202 1.00 98.38 116 SER A N 1
ATOM 921 C CA . SER A 1 116 ? -8.277 -11.698 7.805 1.00 98.38 116 SER A CA 1
ATOM 922 C C . SER A 1 116 ? -6.755 -11.849 7.774 1.00 98.38 116 SER A C 1
ATOM 924 O O . SER A 1 116 ? -6.138 -11.341 6.844 1.00 98.38 116 SER A O 1
ATOM 926 N N . TYR A 1 117 ? -6.146 -12.585 8.712 1.00 98.62 117 TYR A N 1
ATOM 927 C CA . TYR A 1 117 ? -4.711 -12.905 8.659 1.00 98.62 117 TYR A CA 1
ATOM 928 C C . TYR A 1 117 ? -4.350 -13.717 7.411 1.00 98.62 117 TYR A C 1
ATOM 930 O O . TYR A 1 117 ? -3.385 -13.396 6.720 1.00 98.62 117 TYR A O 1
ATOM 938 N N . LEU A 1 118 ? -5.151 -14.739 7.093 1.00 98.62 118 LEU A N 1
ATOM 939 C CA . LEU A 1 118 ? -4.955 -15.542 5.888 1.00 98.62 118 LEU A CA 1
ATOM 940 C C . LEU A 1 118 ? -5.124 -14.695 4.619 1.00 98.62 118 LEU A C 1
ATOM 942 O O . LEU A 1 118 ? -4.277 -14.745 3.733 1.00 98.62 118 LEU A O 1
ATOM 946 N N . ALA A 1 119 ? -6.188 -13.894 4.546 1.00 98.69 119 ALA A N 1
ATOM 947 C CA . ALA A 1 119 ? -6.445 -13.018 3.410 1.00 98.69 119 ALA A CA 1
ATOM 948 C C . ALA A 1 119 ? -5.311 -12.010 3.213 1.00 98.69 119 ALA A C 1
ATOM 950 O O . ALA A 1 119 ? -4.830 -11.859 2.097 1.00 98.69 119 ALA A O 1
ATOM 951 N N . TRP A 1 120 ? -4.831 -11.387 4.292 1.00 98.62 120 TRP A N 1
ATOM 952 C CA . TRP A 1 120 ? -3.671 -10.501 4.254 1.00 98.62 120 TRP A CA 1
ATOM 953 C C . TRP A 1 120 ? -2.437 -11.195 3.662 1.00 98.62 120 TRP A C 1
ATOM 955 O O . TRP A 1 120 ? -1.834 -10.656 2.737 1.00 98.62 120 TRP A O 1
ATOM 965 N N . ALA A 1 121 ? -2.096 -12.400 4.131 1.00 98.62 121 ALA A N 1
ATOM 966 C CA . ALA A 1 121 ? -0.927 -13.132 3.640 1.00 98.62 121 ALA A CA 1
ATOM 967 C C . ALA A 1 121 ? -1.051 -13.469 2.144 1.00 98.62 121 ALA A C 1
ATOM 969 O O . ALA A 1 121 ? -0.115 -13.250 1.375 1.00 98.62 121 ALA A O 1
ATOM 970 N N . VAL A 1 122 ? -2.226 -13.943 1.714 1.00 98.75 122 VAL A N 1
ATOM 971 C CA . VAL A 1 122 ? -2.502 -14.261 0.305 1.00 98.75 122 VAL A CA 1
ATOM 972 C C . VAL A 1 122 ? -2.449 -13.002 -0.566 1.00 98.75 122 VAL A C 1
ATOM 974 O O . VAL A 1 122 ? -1.827 -13.026 -1.625 1.00 98.75 122 VAL A O 1
ATOM 977 N N . ILE A 1 123 ? -3.038 -11.889 -0.114 1.00 98.75 123 ILE A N 1
ATOM 978 C CA . ILE A 1 123 ? -2.992 -10.597 -0.815 1.00 98.75 123 ILE A CA 1
ATOM 979 C C . ILE A 1 123 ? -1.546 -10.102 -0.921 1.00 98.75 123 ILE A C 1
ATOM 981 O O . ILE A 1 123 ? -1.130 -9.688 -1.999 1.00 98.75 123 ILE A O 1
ATOM 985 N N . P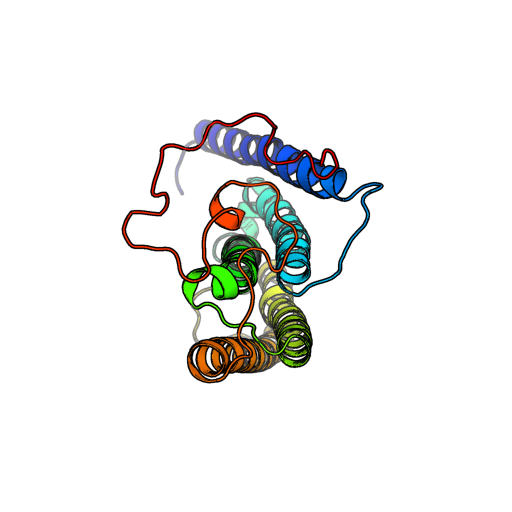HE A 1 124 ? -0.767 -10.153 0.162 1.00 98.56 124 PHE A N 1
ATOM 986 C CA . PHE A 1 124 ? 0.626 -9.702 0.174 1.00 98.56 124 PHE A CA 1
ATOM 987 C C . PHE A 1 124 ? 1.498 -10.492 -0.808 1.00 98.56 124 PHE A C 1
ATOM 989 O O . PHE A 1 124 ? 2.245 -9.898 -1.592 1.00 98.56 124 PHE A O 1
ATOM 996 N N . VAL A 1 125 ? 1.378 -11.823 -0.791 1.00 98.69 125 VAL A N 1
ATOM 997 C CA . VAL A 1 125 ? 2.105 -12.702 -1.714 1.00 98.69 125 VAL A CA 1
ATOM 998 C C . VAL A 1 125 ? 1.640 -12.455 -3.146 1.00 98.69 125 VAL A C 1
ATOM 1000 O O . VAL A 1 125 ? 2.463 -12.133 -3.997 1.00 98.69 125 VAL A O 1
ATOM 1003 N N . GLY A 1 126 ? 0.331 -12.507 -3.405 1.00 98.75 126 GLY A N 1
ATOM 1004 C CA . GLY A 1 126 ? -0.230 -12.294 -4.739 1.00 98.75 126 GLY A CA 1
ATOM 1005 C C . GLY A 1 126 ? 0.145 -10.937 -5.331 1.00 98.75 126 GLY A C 1
ATOM 1006 O O . GLY A 1 126 ? 0.518 -10.862 -6.497 1.00 98.75 126 GLY A O 1
ATOM 1007 N N . PHE A 1 127 ? 0.132 -9.876 -4.520 1.00 98.69 127 PHE A N 1
ATOM 1008 C CA . PHE A 1 127 ? 0.532 -8.536 -4.942 1.00 98.69 127 PHE A CA 1
ATOM 1009 C C . PHE A 1 127 ? 1.991 -8.487 -5.413 1.00 98.69 127 PHE A C 1
ATOM 1011 O O . PHE A 1 127 ? 2.264 -7.998 -6.509 1.00 98.69 127 PHE A O 1
ATOM 1018 N N . ASN A 1 128 ? 2.930 -9.007 -4.616 1.00 98.56 128 ASN A N 1
ATOM 1019 C CA . ASN A 1 128 ? 4.345 -8.993 -4.994 1.00 98.56 128 ASN A CA 1
ATOM 1020 C C . ASN A 1 128 ? 4.618 -9.936 -6.172 1.00 98.56 128 ASN A C 1
ATOM 1022 O O . ASN A 1 128 ? 5.328 -9.553 -7.096 1.00 98.56 128 ASN A O 1
ATOM 1026 N N . THR A 1 129 ? 4.014 -11.127 -6.197 1.00 98.62 129 THR A N 1
ATOM 1027 C CA . THR A 1 129 ? 4.132 -12.055 -7.332 1.00 98.62 129 THR A CA 1
ATOM 1028 C C . THR A 1 129 ? 3.554 -11.465 -8.620 1.00 98.62 129 THR A C 1
ATOM 1030 O O . THR A 1 129 ? 4.055 -11.765 -9.696 1.00 98.62 129 THR A O 1
ATOM 1033 N N . LEU A 1 130 ? 2.540 -10.601 -8.533 1.00 98.62 130 LEU A N 1
ATOM 1034 C CA . LEU A 1 130 ? 1.968 -9.901 -9.681 1.00 98.62 130 LEU A CA 1
ATOM 1035 C C . LEU A 1 130 ? 2.879 -8.768 -10.172 1.00 98.62 130 LEU A C 1
ATOM 1037 O O . LEU A 1 130 ? 3.289 -8.766 -11.333 1.00 98.62 130 LEU A O 1
ATOM 1041 N N . TYR A 1 131 ? 3.187 -7.800 -9.307 1.00 98.44 131 TYR A N 1
ATOM 1042 C CA . TYR A 1 131 ? 3.768 -6.523 -9.735 1.00 98.44 131 TYR A CA 1
ATOM 1043 C C . TYR A 1 131 ? 5.294 -6.471 -9.680 1.00 98.44 131 TYR A C 1
ATOM 1045 O O . TYR A 1 131 ? 5.887 -5.682 -10.417 1.00 98.44 131 TYR A O 1
ATOM 1053 N N . PHE A 1 132 ? 5.958 -7.300 -8.869 1.00 98.31 132 PHE A N 1
ATOM 1054 C CA . PHE A 1 132 ? 7.423 -7.331 -8.848 1.00 98.31 132 PHE A CA 1
ATOM 1055 C C . PHE A 1 132 ? 8.011 -7.805 -10.188 1.00 98.31 132 PHE A C 1
ATOM 1057 O O . PHE A 1 132 ? 8.891 -7.119 -10.710 1.00 98.31 132 PHE A O 1
ATOM 1064 N N . PRO A 1 133 ? 7.501 -8.883 -10.829 1.00 98.38 133 PRO A N 1
ATOM 1065 C CA . PRO A 1 133 ? 7.951 -9.260 -12.169 1.00 98.38 133 PRO A CA 1
ATOM 1066 C C . PRO A 1 133 ? 7.750 -8.158 -13.210 1.00 98.38 133 PRO A C 1
ATOM 1068 O O . PRO A 1 133 ? 8.557 -8.049 -14.125 1.00 98.38 133 PRO A O 1
ATOM 1071 N N . MET A 1 134 ? 6.726 -7.306 -13.065 1.00 98.19 134 MET A N 1
ATOM 1072 C CA . MET A 1 134 ? 6.511 -6.182 -13.984 1.00 98.19 134 MET A CA 1
ATOM 1073 C C . MET A 1 134 ? 7.639 -5.144 -13.914 1.00 98.19 134 MET A C 1
ATOM 1075 O O . MET A 1 134 ? 7.991 -4.568 -14.940 1.00 98.19 134 MET A O 1
ATOM 1079 N N . LEU A 1 135 ? 8.248 -4.927 -12.742 1.00 98.00 135 LEU A N 1
ATOM 1080 C CA . LEU A 1 135 ? 9.435 -4.069 -12.636 1.00 98.00 135 LEU A CA 1
ATOM 1081 C C . LEU A 1 135 ? 10.602 -4.652 -13.443 1.00 98.00 135 LEU A C 1
ATOM 1083 O O . LEU A 1 135 ? 11.264 -3.923 -14.176 1.00 98.00 135 LEU A O 1
ATOM 1087 N N . ILE A 1 136 ? 10.810 -5.970 -13.366 1.00 98.06 136 ILE A N 1
ATOM 1088 C CA . ILE A 1 136 ? 11.866 -6.663 -14.118 1.00 98.06 136 ILE A CA 1
ATOM 1089 C C . ILE A 1 136 ? 11.571 -6.618 -15.622 1.00 98.06 136 ILE A C 1
ATOM 1091 O O . ILE A 1 136 ? 12.427 -6.207 -16.394 1.00 98.06 136 ILE A O 1
ATOM 1095 N N . LEU A 1 137 ? 10.342 -6.933 -16.039 1.00 97.94 137 LEU A N 1
ATOM 1096 C CA . LEU A 1 137 ? 9.904 -6.828 -17.437 1.00 97.94 137 LEU A CA 1
ATOM 1097 C C . LEU A 1 137 ? 10.121 -5.420 -18.002 1.00 97.94 137 LEU A C 1
ATOM 1099 O O . LEU A 1 137 ? 10.564 -5.255 -19.135 1.00 97.94 137 LEU A O 1
ATOM 1103 N N . GLY A 1 138 ? 9.823 -4.396 -17.203 1.00 97.31 138 GLY A N 1
ATOM 1104 C CA . GLY A 1 138 ? 10.064 -3.006 -17.561 1.00 97.31 138 GLY A CA 1
ATOM 1105 C C . GLY A 1 138 ? 11.535 -2.672 -17.758 1.00 97.31 138 GLY A C 1
ATOM 1106 O O . GLY A 1 138 ? 11.877 -1.957 -18.697 1.00 97.31 138 GLY A O 1
ATOM 1107 N N . TRP A 1 139 ? 12.385 -3.208 -16.884 1.00 96.75 139 TRP A N 1
ATOM 1108 C CA . TRP A 1 139 ? 13.837 -3.080 -16.971 1.00 96.75 139 TRP A CA 1
ATOM 1109 C C . TRP A 1 139 ? 14.412 -3.800 -18.198 1.00 96.75 139 TRP A C 1
ATOM 1111 O O . TRP A 1 139 ? 15.327 -3.294 -18.839 1.00 96.75 139 TRP A O 1
ATOM 1121 N N . GLU A 1 140 ? 13.837 -4.945 -18.570 1.00 96.69 140 GLU A N 1
ATOM 1122 C CA . GLU A 1 140 ? 14.180 -5.690 -19.789 1.00 96.69 140 GLU A CA 1
ATOM 1123 C C . GLU A 1 140 ? 13.591 -5.069 -21.073 1.00 96.69 140 GLU A C 1
ATOM 1125 O O . GLU A 1 140 ? 13.814 -5.580 -22.170 1.00 96.69 140 GLU A O 1
ATOM 1130 N N . GLY A 1 141 ? 12.859 -3.955 -20.961 1.00 95.88 141 GLY A N 1
ATOM 1131 C CA . GLY A 1 141 ? 12.359 -3.188 -22.102 1.00 95.88 141 GLY A CA 1
ATOM 1132 C C . GLY A 1 141 ? 10.998 -3.635 -22.636 1.00 95.88 141 GLY A C 1
ATOM 1133 O O . GLY A 1 141 ? 10.641 -3.270 -23.756 1.00 95.88 141 GLY A O 1
ATOM 1134 N N . MET A 1 142 ? 10.211 -4.401 -21.872 1.00 97.56 142 MET A N 1
ATOM 1135 C CA . MET A 1 142 ? 8.860 -4.784 -22.286 1.00 97.56 142 MET A CA 1
ATOM 1136 C C . MET A 1 142 ? 7.925 -3.557 -22.316 1.00 97.56 142 MET A C 1
ATOM 1138 O O . MET A 1 142 ? 7.644 -2.979 -21.257 1.00 97.56 142 MET A O 1
ATOM 1142 N N . PRO A 1 143 ? 7.381 -3.163 -23.485 1.00 97.38 143 PRO A N 1
ATOM 1143 C CA . PRO A 1 143 ? 6.492 -2.013 -23.587 1.00 97.38 143 PRO A CA 1
ATOM 1144 C C . PRO A 1 143 ? 5.117 -2.310 -22.977 1.00 97.38 143 PRO A C 1
ATOM 1146 O O . PRO A 1 143 ? 4.593 -3.423 -23.065 1.00 97.38 143 PRO A O 1
ATOM 1149 N N . ARG A 1 144 ? 4.493 -1.299 -22.370 1.00 97.06 144 ARG A N 1
ATOM 1150 C CA . ARG A 1 144 ? 3.125 -1.404 -21.838 1.00 97.06 144 ARG A CA 1
ATOM 1151 C C . ARG A 1 144 ? 2.082 -1.298 -22.955 1.00 97.06 144 ARG A C 1
ATOM 1153 O O . ARG A 1 144 ? 2.345 -0.698 -23.990 1.00 97.06 144 ARG A O 1
ATOM 1160 N N . ARG A 1 145 ? 0.856 -1.773 -22.693 1.00 96.31 145 ARG A N 1
ATOM 1161 C CA . ARG A 1 145 ? -0.314 -1.704 -23.609 1.00 96.31 145 ARG A CA 1
ATOM 1162 C C . ARG A 1 145 ? -0.204 -2.578 -24.867 1.00 96.31 145 ARG A C 1
ATOM 1164 O O . ARG A 1 145 ? -0.816 -2.268 -25.884 1.00 96.31 145 ARG A O 1
ATOM 1171 N N . TYR A 1 146 ? 0.523 -3.685 -24.776 1.00 94.94 146 TYR A N 1
ATOM 1172 C CA . TYR A 1 146 ? 0.572 -4.710 -25.815 1.00 94.94 146 TYR A CA 1
ATOM 1173 C C . TYR A 1 146 ? -0.269 -5.918 -25.401 1.00 94.94 146 TYR A C 1
ATOM 1175 O O . TYR A 1 146 ? -0.269 -6.303 -24.233 1.00 94.94 146 TYR A O 1
ATOM 1183 N N . TYR A 1 147 ? -1.007 -6.488 -26.356 1.00 94.06 147 TYR A N 1
ATOM 1184 C CA . TYR A 1 147 ? -1.834 -7.677 -26.122 1.00 94.06 147 TYR A CA 1
ATOM 1185 C C . TYR A 1 147 ? -1.024 -8.984 -26.176 1.00 94.06 147 TYR A C 1
ATOM 1187 O O . TYR A 1 147 ? -1.476 -9.991 -25.641 1.00 94.06 147 TYR A O 1
ATOM 1195 N N . ASP A 1 148 ? 0.153 -8.957 -26.806 1.00 94.06 148 ASP A N 1
ATOM 1196 C CA . ASP A 1 148 ? 1.071 -10.087 -26.962 1.00 94.06 148 ASP A CA 1
ATOM 1197 C C . ASP A 1 148 ? 2.522 -9.638 -26.713 1.00 94.06 148 ASP A C 1
ATOM 1199 O O . ASP A 1 148 ? 2.809 -8.436 -26.662 1.00 94.06 148 ASP A O 1
ATOM 1203 N N . TYR A 1 149 ? 3.435 -10.586 -26.514 1.00 95.69 149 TYR A N 1
ATOM 1204 C CA . TYR A 1 149 ? 4.815 -10.322 -26.117 1.00 95.69 149 TYR A CA 1
ATOM 1205 C C . TYR A 1 149 ? 5.809 -11.331 -26.698 1.00 95.69 149 TYR A C 1
ATOM 1207 O O . TYR A 1 149 ? 5.480 -12.458 -27.054 1.00 95.69 149 TYR A O 1
ATOM 1215 N N . LEU A 1 150 ? 7.076 -10.922 -26.771 1.00 95.62 150 LEU A N 1
ATOM 1216 C CA . LEU A 1 150 ? 8.157 -11.779 -27.250 1.00 95.62 150 LEU A CA 1
ATOM 1217 C C . LEU A 1 150 ? 8.455 -12.912 -26.258 1.00 95.62 150 LEU A C 1
ATOM 1219 O O . LEU A 1 150 ? 8.335 -12.741 -25.044 1.00 95.62 150 LEU A O 1
ATOM 1223 N N . ALA A 1 151 ? 8.937 -14.045 -26.774 1.00 96.69 151 ALA A N 1
ATOM 1224 C CA . ALA A 1 151 ? 9.250 -15.237 -25.983 1.00 96.69 151 ALA A CA 1
ATOM 1225 C C . ALA A 1 151 ? 10.122 -14.996 -24.725 1.00 96.69 151 ALA A C 1
ATOM 1227 O O . ALA A 1 151 ? 9.822 -15.615 -23.703 1.00 96.69 151 ALA A O 1
ATOM 1228 N N . PRO A 1 152 ? 11.136 -14.098 -24.720 1.00 95.69 152 PRO A N 1
ATOM 1229 C CA . PRO A 1 152 ? 11.932 -13.828 -23.517 1.00 95.69 152 PRO A CA 1
ATOM 1230 C C . PRO A 1 152 ? 11.113 -13.334 -22.314 1.00 95.69 152 PRO A C 1
ATOM 1232 O O . PRO A 1 152 ? 11.442 -13.658 -21.178 1.00 95.69 152 PRO A O 1
ATOM 1235 N N . PHE A 1 153 ? 10.007 -12.621 -22.550 1.00 97.44 153 PHE A N 1
ATOM 1236 C CA . PHE A 1 153 ? 9.157 -12.070 -21.487 1.00 97.44 153 PHE A CA 1
ATOM 1237 C C . PHE A 1 153 ? 8.171 -13.089 -20.900 1.00 97.44 153 PHE A C 1
ATOM 1239 O O . PHE A 1 153 ? 7.517 -12.816 -19.890 1.00 97.44 153 PHE A O 1
ATOM 1246 N N . HIS A 1 154 ? 8.051 -14.271 -21.513 1.00 97.56 154 HIS A N 1
ATOM 1247 C CA . HIS A 1 154 ? 6.993 -15.228 -21.202 1.00 97.56 154 HIS A CA 1
ATOM 1248 C C . HIS A 1 154 ? 7.001 -15.690 -19.745 1.00 97.56 154 HIS A C 1
ATOM 1250 O O . HIS A 1 154 ? 5.958 -15.684 -19.093 1.00 97.56 154 HIS A O 1
ATOM 1256 N N . THR A 1 155 ? 8.168 -16.040 -19.203 1.00 98.00 155 THR A N 1
ATOM 1257 C CA . THR A 1 155 ? 8.278 -16.560 -17.834 1.00 98.00 155 THR A CA 1
ATOM 1258 C C . THR A 1 155 ? 7.784 -15.548 -16.801 1.00 98.00 155 THR A C 1
ATOM 1260 O O . THR A 1 155 ? 6.973 -15.886 -15.940 1.00 98.00 155 THR A O 1
ATOM 1263 N N . LEU A 1 156 ? 8.225 -14.292 -16.896 1.00 98.12 156 LEU A N 1
ATOM 1264 C CA . LEU A 1 156 ? 7.833 -13.245 -15.951 1.00 98.12 156 LEU A CA 1
ATOM 1265 C C . LEU A 1 156 ? 6.359 -12.851 -16.114 1.00 98.12 156 LEU A C 1
ATOM 1267 O O . LEU A 1 156 ? 5.682 -12.627 -15.110 1.00 98.12 156 LEU A O 1
ATOM 1271 N N . GLN A 1 157 ? 5.833 -12.848 -17.342 1.00 98.06 157 GLN A N 1
ATOM 1272 C CA . GLN A 1 157 ? 4.404 -12.635 -17.599 1.00 98.06 157 GLN A CA 1
ATOM 1273 C C . GLN A 1 157 ? 3.536 -13.760 -17.025 1.00 98.06 157 GLN A C 1
ATOM 1275 O O . GLN A 1 157 ? 2.478 -13.496 -16.448 1.00 98.06 157 GLN A O 1
ATOM 1280 N N . LEU A 1 158 ? 3.987 -15.013 -17.123 1.00 98.19 158 LEU A N 1
ATOM 1281 C CA . LEU A 1 158 ? 3.297 -16.155 -16.530 1.00 98.19 158 LEU A CA 1
ATOM 1282 C C . LEU A 1 158 ? 3.283 -16.061 -14.999 1.00 98.19 158 LEU A C 1
ATOM 1284 O O . LEU A 1 158 ? 2.224 -16.219 -14.391 1.00 98.19 158 LEU A O 1
ATOM 1288 N 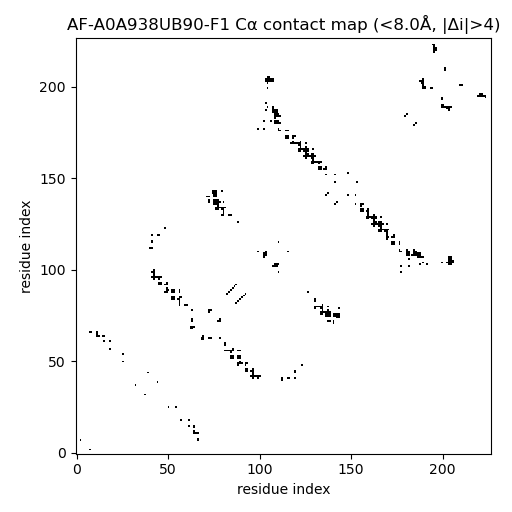N . ILE A 1 159 ? 4.423 -15.742 -14.376 1.00 98.62 159 ILE A N 1
ATOM 1289 C CA . ILE A 1 159 ? 4.511 -15.526 -12.922 1.00 98.62 159 ILE A CA 1
ATOM 1290 C C . ILE A 1 159 ? 3.571 -14.393 -12.499 1.00 98.62 159 ILE A C 1
ATOM 1292 O O . ILE A 1 159 ? 2.787 -14.565 -11.567 1.00 98.62 159 ILE A O 1
ATOM 1296 N N . SER A 1 160 ? 3.598 -13.272 -13.223 1.00 98.38 160 SER A N 1
ATOM 1297 C CA . SER A 1 160 ? 2.720 -12.125 -12.985 1.00 98.38 160 SER A CA 1
ATOM 1298 C C . SER A 1 160 ? 1.241 -12.533 -13.063 1.00 98.38 160 SER A C 1
ATOM 1300 O O . SER A 1 160 ? 0.455 -12.247 -12.158 1.00 98.38 160 SER A O 1
ATOM 1302 N N . THR A 1 161 ? 0.872 -13.323 -14.075 1.00 98.25 161 THR A N 1
ATOM 1303 C CA . THR A 1 161 ? -0.488 -13.856 -14.248 1.00 98.25 161 THR A CA 1
ATOM 1304 C C . THR A 1 161 ? -0.905 -14.755 -13.082 1.00 98.25 161 THR A C 1
ATOM 1306 O O . THR A 1 161 ? -2.005 -14.598 -12.551 1.00 98.25 161 THR A O 1
ATOM 1309 N N . ILE A 1 162 ? -0.035 -15.659 -12.623 1.00 98.69 162 ILE A N 1
ATOM 1310 C CA . ILE A 1 162 ? -0.296 -16.496 -11.440 1.00 98.69 162 ILE A CA 1
ATOM 1311 C C . ILE A 1 162 ? -0.489 -15.615 -10.198 1.00 98.69 162 ILE A C 1
ATOM 1313 O O . ILE A 1 162 ? -1.453 -15.801 -9.452 1.00 98.69 162 ILE A O 1
ATOM 1317 N N . GLY A 1 163 ? 0.368 -14.607 -10.015 1.00 98.75 163 GLY A N 1
ATOM 1318 C CA . GLY A 1 163 ? 0.241 -13.612 -8.950 1.00 98.75 163 GLY A CA 1
ATOM 1319 C C . GLY A 1 163 ? -1.113 -12.900 -8.960 1.00 98.75 163 GLY A C 1
ATOM 1320 O O . GLY A 1 163 ? -1.710 -12.719 -7.899 1.00 98.75 163 GLY A O 1
ATOM 1321 N N . SER A 1 164 ? -1.652 -12.580 -10.145 1.00 98.56 164 SER A N 1
ATOM 1322 C CA . SER A 1 164 ? -2.981 -11.960 -10.279 1.00 98.56 164 SER A CA 1
ATOM 1323 C C . SER A 1 164 ? -4.104 -12.829 -9.711 1.00 98.56 164 SER A C 1
ATOM 1325 O O . SER A 1 164 ? -4.951 -12.330 -8.971 1.00 98.56 164 SER A O 1
ATOM 1327 N N . TRP A 1 165 ? -4.082 -14.137 -9.980 1.00 98.69 165 TRP A N 1
ATOM 1328 C CA . TRP A 1 165 ? -5.094 -15.064 -9.477 1.00 98.69 165 TRP A CA 1
ATOM 1329 C C . TRP A 1 165 ? -4.985 -15.261 -7.966 1.00 98.69 165 TRP A C 1
ATOM 1331 O O . TRP A 1 165 ? -6.006 -15.292 -7.278 1.00 98.69 165 TRP A O 1
ATOM 1341 N N . ILE A 1 166 ? -3.758 -15.317 -7.435 1.00 98.81 166 ILE A N 1
ATOM 1342 C CA . ILE A 1 166 ? -3.510 -15.355 -5.987 1.00 98.81 166 ILE A CA 1
ATOM 1343 C C . ILE A 1 166 ? -4.050 -14.076 -5.333 1.00 98.81 166 ILE A C 1
ATOM 1345 O O . ILE A 1 166 ? -4.778 -14.150 -4.342 1.00 98.81 166 ILE A O 1
ATOM 1349 N N . LEU A 1 167 ? -3.757 -12.905 -5.909 1.00 98.75 167 LEU A N 1
ATOM 1350 C CA . LEU A 1 167 ? -4.240 -11.620 -5.404 1.00 98.75 167 LEU A CA 1
ATOM 1351 C C . LEU A 1 167 ? -5.774 -11.560 -5.401 1.00 98.75 167 LEU A C 1
ATOM 1353 O O . LEU A 1 167 ? -6.363 -11.203 -4.381 1.00 98.75 167 LEU A O 1
ATOM 1357 N N . ILE A 1 168 ? -6.425 -11.949 -6.501 1.00 98.69 168 ILE A N 1
ATOM 1358 C CA . ILE A 1 168 ? -7.892 -11.990 -6.604 1.00 98.69 168 ILE A CA 1
ATOM 1359 C C . ILE A 1 168 ? -8.483 -12.930 -5.549 1.00 98.69 168 ILE A C 1
ATOM 1361 O O . ILE A 1 168 ? -9.430 -12.546 -4.863 1.00 98.69 168 ILE A O 1
ATOM 1365 N N . ALA A 1 169 ? -7.916 -14.124 -5.363 1.00 98.75 169 ALA A N 1
ATOM 1366 C CA . ALA A 1 169 ? -8.375 -15.060 -4.339 1.00 98.75 169 ALA A CA 1
ATOM 1367 C C . ALA A 1 169 ? -8.271 -14.459 -2.926 1.00 98.75 169 ALA A C 1
ATOM 1369 O O . ALA A 1 169 ? -9.211 -14.568 -2.134 1.00 98.75 169 ALA A O 1
ATOM 1370 N N . GLY A 1 170 ? -7.169 -13.767 -2.626 1.00 98.75 170 GLY A N 1
ATOM 1371 C CA . GLY A 1 170 ? -6.979 -13.058 -1.361 1.00 98.75 170 GLY A CA 1
ATOM 1372 C C . GLY A 1 170 ? -7.983 -11.920 -1.152 1.00 98.75 170 GLY A C 1
ATOM 1373 O O . GLY A 1 170 ? -8.567 -11.805 -0.073 1.00 98.75 170 GLY A O 1
ATOM 1374 N N . LEU A 1 171 ? -8.240 -11.113 -2.187 1.00 98.62 171 LEU A N 1
ATOM 1375 C CA . LEU A 1 171 ? -9.234 -10.034 -2.144 1.00 98.62 171 LEU A CA 1
ATOM 1376 C C . LEU A 1 171 ? -10.648 -10.581 -1.930 1.00 98.62 171 LEU A C 1
ATOM 1378 O O . LEU A 1 171 ? -11.372 -10.068 -1.079 1.00 98.62 171 LEU A O 1
ATOM 1382 N N . ILE A 1 172 ? -11.030 -11.643 -2.647 1.00 98.75 172 ILE A N 1
ATOM 1383 C CA . ILE A 1 172 ? -12.321 -12.316 -2.454 1.00 98.75 172 ILE A CA 1
ATOM 1384 C C . ILE A 1 172 ? -12.434 -12.815 -1.014 1.00 98.75 172 ILE A C 1
ATOM 1386 O O . ILE A 1 172 ? -13.439 -12.544 -0.359 1.00 98.75 172 ILE A O 1
ATOM 1390 N N . LEU A 1 173 ? -11.402 -13.483 -0.489 1.00 98.62 173 LEU A N 1
ATOM 1391 C CA . LEU A 1 173 ? -11.398 -13.982 0.885 1.00 98.62 173 LEU A CA 1
ATOM 1392 C C . LEU A 1 173 ? -11.590 -12.849 1.907 1.00 98.62 173 LEU A C 1
ATOM 1394 O O . LEU A 1 173 ? -12.395 -12.982 2.831 1.00 98.62 173 LEU A O 1
ATOM 1398 N N . MET A 1 174 ? -10.890 -11.727 1.720 1.00 98.69 174 MET A N 1
ATOM 1399 C CA . MET A 1 174 ? -11.025 -10.537 2.560 1.00 98.69 174 MET A CA 1
ATOM 1400 C C . MET A 1 174 ? -12.447 -9.972 2.501 1.00 98.69 174 MET A C 1
ATOM 1402 O O . MET A 1 174 ? -13.093 -9.833 3.540 1.00 98.69 174 MET A O 1
ATOM 1406 N N . PHE A 1 175 ? -12.955 -9.668 1.305 1.00 98.56 175 PHE A N 1
ATOM 1407 C CA . PHE A 1 175 ? -14.269 -9.049 1.149 1.00 98.56 175 PHE A CA 1
ATOM 1408 C C . PHE A 1 175 ? -15.389 -9.965 1.634 1.00 98.56 175 PHE A C 1
ATOM 1410 O O . PHE A 1 175 ? -16.256 -9.505 2.370 1.00 98.56 175 PHE A O 1
ATOM 1417 N N . VAL A 1 176 ? -15.350 -11.262 1.318 1.00 98.56 176 VAL A N 1
ATOM 1418 C CA . VAL A 1 176 ? -16.328 -12.233 1.831 1.00 98.56 176 VAL A CA 1
ATOM 1419 C C . VAL A 1 176 ? -16.317 -12.254 3.358 1.00 98.56 176 VAL A C 1
ATOM 1421 O O . VAL A 1 176 ? -17.388 -12.243 3.962 1.00 98.56 176 VAL A O 1
ATOM 1424 N N . ASN A 1 177 ? -15.143 -12.226 3.998 1.00 98.62 177 ASN A N 1
ATOM 1425 C CA . ASN A 1 177 ? -15.055 -12.173 5.457 1.00 98.62 177 ASN A CA 1
ATOM 1426 C C . ASN A 1 177 ? -15.682 -10.891 6.024 1.00 98.62 177 ASN A C 1
ATOM 1428 O O . ASN A 1 177 ? -16.488 -10.968 6.951 1.00 98.62 177 ASN A O 1
ATOM 1432 N N . LEU A 1 178 ? -15.350 -9.726 5.461 1.00 98.25 178 LEU A N 1
ATOM 1433 C CA . LEU A 1 178 ? -15.895 -8.440 5.904 1.00 98.25 178 LEU A CA 1
ATOM 1434 C C . LEU A 1 178 ? -17.419 -8.393 5.708 1.00 98.25 178 LEU A C 1
ATOM 1436 O O . LEU A 1 178 ? -18.146 -8.168 6.674 1.00 98.25 178 LEU A O 1
ATOM 1440 N N . PHE A 1 179 ? -17.915 -8.703 4.505 1.00 98.12 179 PHE A N 1
ATOM 1441 C CA . PHE A 1 179 ? -19.347 -8.700 4.189 1.00 98.12 179 PHE A CA 1
ATOM 1442 C C . PHE A 1 179 ? -20.136 -9.700 5.032 1.00 98.12 179 PHE A C 1
ATOM 1444 O O . PHE A 1 179 ? -21.184 -9.354 5.573 1.00 98.12 179 PHE A O 1
ATOM 1451 N N . TYR A 1 180 ? -19.632 -10.923 5.207 1.00 97.75 180 TYR A N 1
ATOM 1452 C CA . TYR A 1 180 ? -20.266 -11.908 6.084 1.00 97.75 180 TYR A CA 1
ATOM 1453 C C . TYR A 1 180 ? -20.377 -11.385 7.522 1.00 97.75 180 TYR A C 1
ATOM 1455 O O . TYR A 1 180 ? -21.403 -11.561 8.185 1.00 97.75 180 TYR A O 1
ATOM 1463 N N . SER A 1 181 ? -19.330 -10.716 8.002 1.00 96.94 181 SER A N 1
ATOM 1464 C CA . SER A 1 181 ? -19.236 -10.250 9.385 1.00 96.94 181 SER A CA 1
ATOM 1465 C C . SER A 1 181 ? -20.148 -9.062 9.684 1.00 96.94 181 SER A C 1
ATOM 1467 O O . SER A 1 181 ? -20.636 -8.953 10.808 1.00 96.94 181 SER A O 1
ATOM 1469 N N . ILE A 1 182 ? -20.482 -8.247 8.680 1.00 96.88 182 ILE A N 1
ATOM 1470 C CA . ILE A 1 182 ? -21.496 -7.186 8.806 1.00 96.88 182 ILE A CA 1
ATOM 1471 C C . ILE A 1 182 ? -22.854 -7.758 9.251 1.00 96.88 182 ILE A C 1
ATOM 1473 O O . ILE A 1 182 ? -23.557 -7.141 10.048 1.00 96.88 182 ILE A O 1
ATOM 1477 N N . PHE A 1 183 ? -23.218 -8.961 8.797 1.00 95.31 183 PHE A N 1
ATOM 1478 C CA . PHE A 1 183 ? -24.508 -9.576 9.136 1.00 95.31 183 PHE A CA 1
ATOM 1479 C C . PHE A 1 183 ? -24.413 -10.598 10.273 1.00 95.31 183 PHE A C 1
ATOM 1481 O O . PHE A 1 183 ? -25.319 -10.690 11.105 1.00 95.31 183 PHE A O 1
ATOM 1488 N N . LYS A 1 184 ? -23.328 -11.380 10.315 1.00 95.88 184 LYS A N 1
ATOM 1489 C CA . LYS A 1 184 ? -23.181 -12.561 11.185 1.00 95.88 184 LYS A CA 1
ATOM 1490 C C . LYS A 1 184 ? -21.949 -12.527 12.099 1.00 95.88 184 LYS A C 1
ATOM 1492 O O . LYS A 1 184 ? -21.669 -13.526 12.757 1.00 95.88 184 LYS A O 1
ATOM 1497 N N . GLY A 1 185 ? -21.206 -11.421 12.135 1.00 95.62 185 GLY A N 1
ATOM 1498 C CA . GLY A 1 185 ? -20.067 -11.238 13.039 1.00 95.62 185 GLY A CA 1
ATOM 1499 C C . GLY A 1 185 ? -20.498 -11.120 14.500 1.00 95.62 185 GLY A C 1
ATOM 1500 O O . GLY A 1 185 ? -21.645 -10.774 14.792 1.00 95.62 185 GLY A O 1
ATOM 1501 N N . GLU A 1 186 ? -19.591 -11.404 15.428 1.00 96.12 186 GLU A N 1
ATOM 1502 C CA . GLU A 1 186 ? -19.853 -11.254 16.864 1.00 96.12 186 GLU A CA 1
ATOM 1503 C C . GLU A 1 186 ? -20.061 -9.779 17.210 1.00 96.12 186 GLU A C 1
ATOM 1505 O O . GLU A 1 186 ? -19.387 -8.914 16.651 1.00 96.12 186 GLU A O 1
ATOM 1510 N N . ARG A 1 187 ? -21.012 -9.479 18.103 1.00 95.88 187 ARG A N 1
ATOM 1511 C CA . ARG A 1 187 ? -21.222 -8.102 18.567 1.00 95.88 187 ARG A CA 1
ATOM 1512 C C . ARG A 1 187 ? -20.012 -7.647 19.365 1.00 95.88 187 ARG A C 1
ATOM 1514 O O . ARG A 1 187 ? -19.453 -8.424 20.134 1.00 95.88 187 ARG A O 1
ATOM 1521 N N . VAL A 1 188 ? -19.647 -6.387 19.196 1.00 95.44 188 VAL A N 1
ATOM 1522 C CA . VAL A 1 188 ? -18.491 -5.800 19.864 1.00 95.44 188 VAL A CA 1
ATOM 1523 C C . VAL A 1 188 ? -18.875 -4.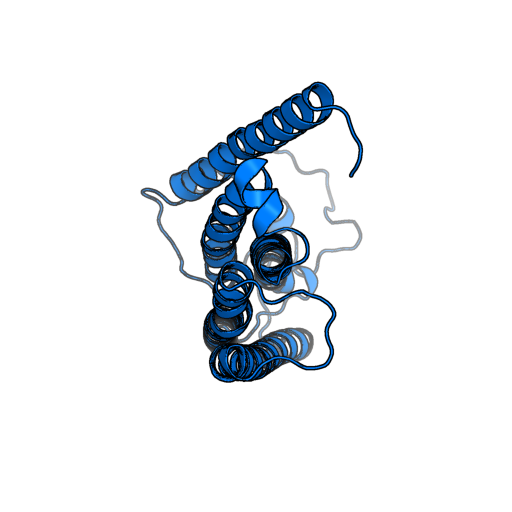487 20.525 1.00 95.44 188 VAL A C 1
ATOM 1525 O O . VAL A 1 188 ? -19.822 -3.834 20.096 1.00 95.44 188 VAL A O 1
ATOM 1528 N N . GLY A 1 189 ? -18.173 -4.146 21.603 1.00 94.62 189 GLY A N 1
ATOM 1529 C CA . GLY A 1 189 ? -18.388 -2.893 22.313 1.00 94.62 189 GLY A CA 1
ATOM 1530 C C . GLY A 1 189 ? -17.890 -1.673 21.538 1.00 94.62 189 GLY A C 1
ATOM 1531 O O . GLY A 1 189 ? -17.443 -1.744 20.390 1.00 94.62 189 GLY A O 1
ATOM 1532 N N . ASP A 1 190 ? -17.932 -0.540 22.220 1.00 94.25 190 ASP A N 1
ATOM 1533 C CA . ASP A 1 190 ? -17.703 0.776 21.627 1.00 94.25 190 ASP A CA 1
ATOM 1534 C C . ASP A 1 190 ? -16.253 0.988 21.188 1.00 94.25 190 ASP A C 1
ATOM 1536 O O . ASP A 1 190 ? -16.008 1.636 20.168 1.00 94.25 190 ASP A O 1
ATOM 1540 N N . ASN A 1 191 ? -15.301 0.394 21.914 1.00 95.50 191 ASN A N 1
ATOM 1541 C CA . ASN A 1 191 ? -13.867 0.559 21.698 1.00 95.50 191 ASN A CA 1
ATOM 1542 C C . ASN A 1 191 ? -13.117 -0.788 21.652 1.00 95.50 191 ASN A C 1
ATOM 1544 O O . ASN A 1 191 ? -12.434 -1.146 22.613 1.00 95.50 191 ASN A O 1
ATOM 1548 N N . PRO A 1 192 ? -13.222 -1.555 20.551 1.00 94.62 192 PRO A N 1
ATOM 1549 C CA . PRO A 1 192 ? -12.546 -2.848 20.416 1.00 94.62 192 PRO A CA 1
ATOM 1550 C C . PRO A 1 192 ? -11.019 -2.777 20.402 1.00 94.62 192 PRO A C 1
ATOM 1552 O O . PRO A 1 192 ? -10.375 -3.802 20.597 1.00 94.62 192 PRO A O 1
ATOM 1555 N N . TRP A 1 193 ? -10.454 -1.602 20.120 1.00 94.38 193 TRP A N 1
ATOM 1556 C CA . TRP A 1 193 ? -9.019 -1.416 19.900 1.00 94.38 193 TRP A CA 1
ATOM 1557 C C . TRP A 1 193 ? -8.328 -0.637 21.022 1.00 94.38 193 TRP A C 1
ATOM 1559 O O . TRP A 1 193 ? -7.141 -0.355 20.913 1.00 94.38 193 TRP A O 1
ATOM 1569 N N . GLY A 1 194 ? -9.062 -0.208 22.054 1.00 91.75 194 GLY A N 1
ATOM 1570 C CA . GLY A 1 194 ? -8.519 0.689 23.079 1.00 91.75 194 GLY A CA 1
ATOM 1571 C C . GLY A 1 194 ? -8.071 2.054 22.534 1.00 91.75 194 GLY A C 1
ATOM 1572 O O . GLY A 1 194 ? -7.180 2.679 23.102 1.00 91.75 194 GLY A O 1
ATOM 1573 N N . GLY A 1 195 ? -8.670 2.526 21.434 1.00 90.88 195 GLY A N 1
ATOM 1574 C CA . GLY A 1 195 ? -8.357 3.807 20.797 1.00 90.88 195 GLY A CA 1
ATOM 1575 C C . GLY A 1 195 ? -8.577 5.002 21.734 1.00 90.88 195 GLY A C 1
ATOM 1576 O O . GLY A 1 195 ? -9.534 5.016 22.509 1.00 90.88 195 GLY A O 1
ATOM 1577 N N . ALA A 1 196 ? -7.703 6.011 21.666 1.00 89.62 196 ALA A N 1
ATOM 1578 C CA . ALA A 1 196 ? -7.791 7.208 22.512 1.00 89.62 196 ALA A CA 1
ATOM 1579 C C . ALA A 1 196 ? -8.640 8.339 21.897 1.00 89.62 196 ALA A C 1
ATOM 1581 O O . ALA A 1 196 ? -9.097 9.235 22.616 1.00 89.62 196 ALA A O 1
ATOM 1582 N N . THR A 1 197 ? -8.853 8.284 20.582 1.00 92.62 197 THR A N 1
ATOM 1583 C CA . THR A 1 197 ? -9.569 9.272 19.771 1.00 92.62 197 THR A CA 1
ATOM 1584 C C . THR A 1 197 ? -11.089 9.237 19.994 1.00 92.62 197 THR A C 1
ATOM 1586 O O . THR A 1 197 ? -11.646 8.288 20.550 1.00 92.62 197 THR A O 1
ATOM 1589 N N . LEU A 1 198 ? -11.772 10.324 19.619 1.00 93.00 198 LEU A N 1
ATOM 1590 C CA . LEU A 1 198 ? -13.175 10.580 19.974 1.00 93.00 198 LEU A CA 1
ATOM 1591 C C . LEU A 1 198 ? -14.158 9.564 19.380 1.00 93.00 198 LEU A C 1
ATOM 1593 O O . LEU A 1 198 ? -15.170 9.255 20.006 1.00 93.00 198 LEU A O 1
ATOM 1597 N N . GLU A 1 199 ? -13.871 9.010 18.203 1.00 93.50 199 GLU A N 1
ATOM 1598 C CA . GLU A 1 199 ? -14.727 8.013 17.553 1.00 93.50 199 GLU A CA 1
ATOM 1599 C C . GLU A 1 199 ? -14.883 6.732 18.383 1.00 93.50 199 GLU A C 1
ATOM 1601 O O . GLU A 1 199 ? -15.858 5.997 18.218 1.00 93.50 199 GLU A O 1
ATOM 1606 N N . TRP A 1 200 ? -13.960 6.477 19.311 1.00 93.56 200 TRP A N 1
ATOM 1607 C CA . TRP A 1 200 ? -13.995 5.328 20.211 1.00 93.56 200 TRP A CA 1
ATOM 1608 C C . TRP A 1 200 ? -14.640 5.627 21.570 1.00 93.56 200 TRP A C 1
ATOM 1610 O O . TRP A 1 200 ? -14.661 4.758 22.435 1.00 93.56 200 TRP A O 1
ATOM 1620 N N . GLN A 1 201 ? -15.193 6.830 21.757 1.00 91.56 201 GLN A N 1
ATOM 1621 C CA . GLN A 1 201 ? -15.926 7.236 22.967 1.00 91.56 201 GLN A CA 1
ATOM 1622 C C . GLN A 1 201 ? -17.453 7.162 22.801 1.00 91.56 201 GLN A C 1
ATOM 1624 O O . GLN A 1 201 ? -18.192 7.549 23.700 1.00 91.56 201 GLN A O 1
ATOM 1629 N N . ILE A 1 202 ? -17.920 6.694 21.642 1.00 93.75 202 ILE A N 1
ATOM 1630 C CA . ILE A 1 202 ? -19.338 6.608 21.278 1.00 93.75 202 ILE A CA 1
ATOM 1631 C C . ILE A 1 202 ? -19.731 5.171 20.920 1.00 93.75 202 ILE A C 1
ATOM 1633 O O . ILE A 1 202 ? -18.849 4.386 20.546 1.00 93.75 202 ILE A O 1
ATOM 1637 N N . PRO A 1 203 ? -21.037 4.844 20.945 1.00 94.56 203 PRO A N 1
ATOM 1638 C CA . PRO A 1 203 ? -21.536 3.524 20.585 1.00 94.56 203 PRO A CA 1
ATOM 1639 C C . PRO A 1 203 ? -21.071 2.999 19.222 1.00 94.56 203 PRO A C 1
ATOM 1641 O O . PRO A 1 203 ? -20.740 3.761 18.308 1.00 94.56 203 PRO A O 1
ATOM 1644 N N . SER A 1 204 ? -21.066 1.673 19.079 1.00 95.81 204 SER A N 1
ATOM 1645 C CA . SER A 1 204 ? -20.846 0.976 17.804 1.00 95.81 204 SER A CA 1
ATOM 1646 C C . SER A 1 204 ? -22.097 0.159 17.418 1.00 95.81 204 SER A C 1
ATOM 1648 O O . SER A 1 204 ? -22.332 -0.891 18.021 1.00 95.81 204 SER A O 1
ATOM 1650 N N . PRO A 1 205 ? -22.899 0.560 16.410 1.00 95.88 205 PRO A N 1
ATOM 1651 C CA . PRO A 1 205 ? -22.735 1.732 15.548 1.00 95.88 205 PRO A CA 1
ATOM 1652 C C . PRO A 1 205 ? -23.082 3.066 16.237 1.00 95.88 205 PRO A C 1
ATOM 1654 O O . PRO A 1 205 ? -23.861 3.065 17.192 1.00 95.88 205 PRO A O 1
ATOM 1657 N N . PRO A 1 206 ? -22.550 4.203 15.743 1.00 94.62 206 PRO A N 1
ATOM 1658 C CA . PRO A 1 206 ? -22.882 5.525 16.262 1.00 94.62 206 PRO A CA 1
ATOM 1659 C C . PRO A 1 206 ? -24.372 5.861 16.161 1.00 94.62 206 PRO A C 1
ATOM 1661 O O . PRO A 1 206 ? -25.058 5.465 15.215 1.00 94.62 206 PRO A O 1
ATOM 1664 N N . ILE A 1 207 ? -24.845 6.670 17.108 1.00 93.06 207 ILE A N 1
ATOM 1665 C CA . ILE A 1 207 ? -26.128 7.378 17.014 1.00 93.06 207 ILE A CA 1
ATOM 1666 C C . ILE A 1 207 ? -26.071 8.445 15.909 1.00 93.06 207 ILE A C 1
ATOM 1668 O O . ILE A 1 207 ? -24.991 8.846 15.472 1.00 93.06 207 ILE A O 1
ATOM 1672 N N . ARG A 1 208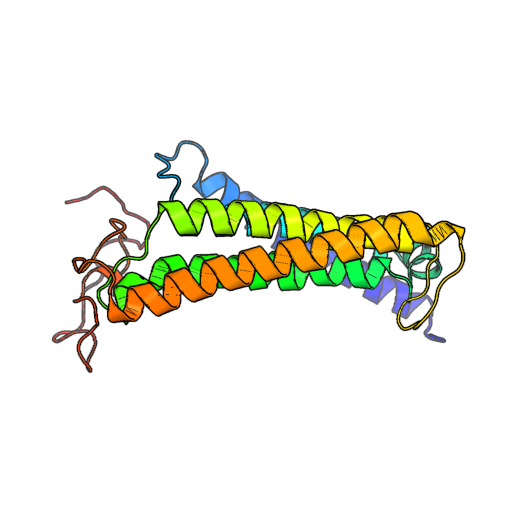 ? -27.228 8.936 15.453 1.00 92.75 208 ARG A N 1
ATOM 1673 C CA . ARG A 1 208 ? -27.327 9.843 14.292 1.00 92.75 208 ARG A CA 1
ATOM 1674 C C . ARG A 1 208 ? -26.555 11.154 14.485 1.00 92.75 208 ARG A C 1
ATOM 1676 O O . ARG A 1 208 ? -26.003 11.697 13.533 1.00 92.75 208 ARG A O 1
ATOM 1683 N N . GLU A 1 209 ? -26.545 11.656 15.706 1.00 93.00 209 GLU A N 1
ATOM 1684 C CA . GLU A 1 209 ? -25.898 12.886 16.150 1.00 93.00 209 GLU A CA 1
ATOM 1685 C C . GLU A 1 209 ? -24.422 12.691 16.536 1.00 93.00 209 GLU A C 1
ATOM 1687 O O . GLU A 1 209 ? -23.739 13.669 16.835 1.00 93.00 209 GLU A O 1
ATOM 1692 N N . ASN A 1 210 ? -23.910 11.454 16.489 1.00 92.75 210 ASN A N 1
ATOM 1693 C CA . ASN A 1 210 ? -22.619 10.994 17.014 1.00 92.75 210 ASN A CA 1
ATOM 1694 C C . ASN A 1 210 ? -22.462 11.174 18.533 1.00 92.75 210 ASN A C 1
ATOM 1696 O O . ASN A 1 210 ? -22.229 10.193 19.234 1.00 92.75 210 ASN A O 1
ATOM 1700 N N . PHE A 1 211 ? -22.608 12.401 19.040 1.00 94.06 211 PHE A N 1
ATOM 1701 C CA . PHE A 1 211 ? -22.489 12.753 20.452 1.00 94.06 211 PHE A CA 1
ATOM 1702 C C . PHE A 1 211 ? -23.747 13.483 20.928 1.00 94.06 211 PHE A C 1
ATOM 1704 O O . PHE A 1 211 ? -24.143 14.486 20.339 1.00 94.06 211 PHE A O 1
ATOM 1711 N N . GLU A 1 212 ? -24.326 13.046 22.048 1.00 91.06 212 GLU A N 1
ATOM 1712 C CA . GLU A 1 212 ? -25.458 13.748 22.678 1.00 91.06 212 GLU A CA 1
ATOM 1713 C C . GLU A 1 212 ? -25.068 15.138 23.211 1.00 91.06 212 GLU A C 1
ATOM 1715 O O . GLU A 1 212 ? -25.893 16.048 23.293 1.00 91.06 212 GLU A O 1
ATOM 1720 N N . LYS A 1 213 ? -23.797 15.309 23.595 1.00 92.06 213 LYS A N 1
ATOM 1721 C CA . LYS A 1 213 ? -23.217 16.565 24.083 1.00 92.06 213 LYS A CA 1
ATOM 1722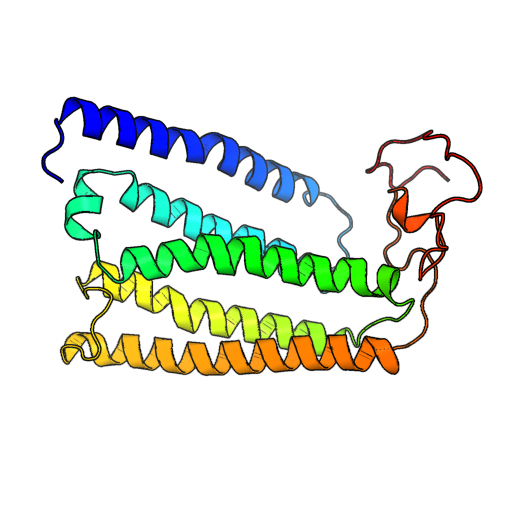 C C . LYS A 1 213 ? -21.865 16.787 23.422 1.00 92.06 213 LYS A C 1
ATOM 1724 O O . LYS A 1 213 ? -21.135 15.829 23.190 1.00 92.06 213 LYS A O 1
ATOM 1729 N N . ILE A 1 214 ? -21.513 18.047 23.165 1.00 92.38 214 ILE A N 1
ATOM 1730 C CA . ILE A 1 214 ? -20.206 18.397 22.595 1.00 92.38 214 ILE A CA 1
ATOM 1731 C C . ILE A 1 214 ? -19.103 17.874 23.534 1.00 92.38 214 ILE A C 1
ATOM 1733 O O . ILE A 1 214 ? -19.086 18.264 24.706 1.00 92.38 214 ILE A O 1
ATOM 1737 N N . PRO A 1 215 ? -18.199 17.000 23.056 1.00 90.25 215 PRO A N 1
ATOM 1738 C CA . PRO A 1 215 ? -17.159 16.433 23.897 1.00 90.25 215 PRO A CA 1
ATOM 1739 C C . PRO A 1 215 ? -16.101 17.487 24.235 1.00 90.25 215 PRO A C 1
ATOM 1741 O O . PRO A 1 215 ? -15.654 18.250 23.377 1.00 90.25 215 PRO A O 1
ATOM 1744 N N . THR A 1 216 ? -15.659 17.505 25.489 1.00 89.25 216 THR A N 1
ATOM 1745 C CA . THR A 1 216 ? -14.509 18.302 25.929 1.00 89.25 216 THR A CA 1
ATOM 1746 C C . THR A 1 216 ? -13.234 17.483 25.774 1.00 89.25 216 THR A C 1
ATOM 1748 O O . THR A 1 216 ? -13.084 16.442 26.414 1.00 89.25 216 THR A O 1
ATOM 1751 N N . VAL A 1 217 ? -12.304 17.947 24.941 1.00 88.56 217 VAL A N 1
ATOM 1752 C CA . VAL A 1 217 ? -11.029 17.257 24.705 1.00 88.56 217 VAL A CA 1
ATOM 1753 C C . VAL A 1 217 ? -10.035 17.635 25.801 1.00 88.56 217 VAL A C 1
ATOM 1755 O O . VAL A 1 217 ? -9.577 18.772 25.860 1.00 88.56 217 VAL A O 1
ATOM 1758 N N . THR A 1 218 ? -9.711 16.682 26.675 1.00 84.31 218 THR A N 1
ATOM 1759 C CA . THR A 1 218 ? -8.792 16.877 27.815 1.00 84.31 218 THR A CA 1
ATOM 1760 C C . THR A 1 218 ? -7.415 16.242 27.616 1.00 84.31 218 THR A C 1
ATOM 1762 O O . THR A 1 218 ? -6.510 16.509 28.400 1.00 84.31 218 THR A O 1
ATOM 1765 N N . ARG A 1 219 ? -7.244 15.419 26.574 1.00 81.88 219 ARG A N 1
ATOM 1766 C CA . ARG A 1 219 ? -6.004 14.697 26.257 1.00 81.88 219 ARG A CA 1
ATOM 1767 C C . ARG A 1 219 ? -5.732 14.669 24.756 1.00 81.88 219 ARG A C 1
ATOM 1769 O O . ARG A 1 219 ? -6.654 14.842 23.953 1.00 81.88 219 ARG A O 1
ATOM 1776 N N . GLY A 1 220 ? -4.481 14.427 24.384 1.00 84.25 220 GLY A N 1
ATOM 1777 C CA . GLY A 1 220 ? -4.080 14.222 23.000 1.00 84.25 220 GLY A CA 1
ATOM 1778 C C . GLY A 1 220 ? -4.606 12.898 22.424 1.00 84.25 220 GLY A C 1
ATOM 1779 O O . GLY A 1 220 ? -4.901 11.958 23.165 1.00 84.25 220 GLY A O 1
ATOM 1780 N N . PRO A 1 221 ? -4.685 12.775 21.086 1.00 80.50 221 PRO A N 1
ATOM 1781 C CA . PRO A 1 221 ? -5.170 11.566 20.408 1.00 80.50 221 PRO A CA 1
ATOM 1782 C C . PRO A 1 221 ? -4.242 10.344 20.559 1.00 80.50 221 PRO A C 1
ATOM 1784 O O . PRO A 1 221 ? -4.586 9.261 20.093 1.00 80.50 221 PRO A O 1
ATOM 1787 N N . TYR A 1 222 ? -3.079 10.512 21.200 1.00 79.50 222 TYR A N 1
ATOM 1788 C CA . TYR A 1 222 ? -2.066 9.474 21.403 1.00 79.50 222 TYR A CA 1
ATOM 1789 C C . TYR A 1 222 ? -1.763 9.196 22.889 1.00 79.50 222 TYR A C 1
ATOM 1791 O O . TYR A 1 222 ? -0.828 8.459 23.192 1.00 79.50 222 TYR A O 1
ATOM 1799 N N . ASP A 1 223 ? -2.556 9.744 23.817 1.00 82.31 223 ASP A N 1
ATOM 1800 C CA . ASP A 1 223 ? -2.341 9.593 25.264 1.00 82.31 223 ASP A CA 1
ATOM 1801 C C . ASP A 1 223 ? -2.992 8.300 25.796 1.00 82.31 223 ASP A C 1
ATOM 1803 O O . ASP A 1 223 ? -4.001 8.305 26.515 1.00 82.31 223 ASP A O 1
ATOM 1807 N N . TYR A 1 224 ? -2.402 7.164 25.417 1.00 71.12 224 TYR A N 1
ATOM 1808 C CA . TYR A 1 224 ? -2.770 5.819 25.868 1.00 71.12 224 TYR A CA 1
ATOM 1809 C C . TYR A 1 224 ? -2.187 5.544 27.268 1.00 71.12 224 TYR A C 1
ATOM 1811 O O . TYR A 1 224 ? -1.210 4.814 27.399 1.00 71.12 224 TYR A O 1
ATOM 1819 N N . GLY A 1 225 ? -2.713 6.167 28.331 1.00 57.47 225 GLY A N 1
ATOM 1820 C CA . GLY A 1 225 ? -2.154 5.914 29.673 1.00 57.47 225 GLY A CA 1
ATOM 1821 C C . GLY A 1 225 ? -2.635 6.737 30.868 1.00 57.47 225 GLY A C 1
ATOM 1822 O O . GLY A 1 225 ? -2.145 6.502 31.967 1.00 57.47 225 GLY A O 1
ATOM 1823 N N . CYS A 1 226 ? -3.581 7.664 30.716 1.00 40.91 226 CYS A N 1
ATOM 1824 C CA . CYS A 1 226 ? -4.174 8.356 31.864 1.00 40.91 226 CYS A CA 1
ATOM 1825 C C . CYS A 1 226 ? -5.669 8.042 31.946 1.00 40.91 226 CYS A C 1
ATOM 1827 O O . CYS A 1 226 ? -6.480 8.657 31.251 1.00 40.91 226 CYS A O 1
ATOM 1829 N N . SER A 1 227 ? -5.994 7.048 32.771 1.00 37.78 227 SER A N 1
ATOM 1830 C CA . SER A 1 227 ? -7.302 6.841 33.400 1.00 37.78 227 SER A CA 1
ATOM 1831 C C . SER A 1 227 ? -7.160 7.096 34.889 1.00 37.78 227 SER A C 1
ATOM 1833 O O . SER A 1 227 ? -6.217 6.490 35.452 1.00 37.78 227 SER A O 1
#

Nearest PDB structures (foldseek):
  3omi-assembly2_C  TM=9.819E-01  e=1.088E-14  Cereibacter sphaeroides 2.4.1
  3oma-assembly1_A  TM=9.835E-01  e=1.259E-14  Cereibacter sphaeroides 2.4.1
  3hb3-assembly1_A  TM=9.883E-01  e=1.530E-14  Paracoccus denitrificans
  3fye-assembly1_A  TM=9.798E-01  e=1.199E-14  Cereibacter sphaeroides
  8ugh-assembly1_4A  TM=9.620E-01  e=4.888E-13  Sus scrofa